Protein AF-A0ABD5N6L8-F1 (afdb_monomer_lite)

Sequence (194 aa):
MVELFGLGQKKKPAAEQIIALRQQGMNDDQIIMNLQSQGYGPEEISDGLGGYDAAGGQPPPQGQAPEPMPPPPGQAFAPMPYPGGQEPLPEDRIEEIAEAIIDEKWTNLIKDINKIVEWKENVDKKLSVIDQEIKDVKERFEALHKGLLGKINEYDSNIKDVGVEIKAMEKVFQKVLPTFTENVNKMERILKPK

Secondary structure (DSSP, 8-state):
----------PPPHHHHHHHHHHTT--HHHHHHHHHHTT--HHHHHHHHHHHHTTS--------PPP-PPPPS------PPP--------HHHHHHHHHHHHHHHHHHHHHHHHHHHHHHHHHHHHHHHHHHHHHHHHHHHHHHHHHHHHHHHHHHHHHHHHHHHHHHHHHHHHHHHHHHHHHHHHHHHHHS--

Foldseek 3Di:
DDDDDDDDPPPDQLLVQLVVVVVVVDDLVRSQVVVVVVVDDPVSSVVSVVVPVPPDDDDDPDDDDDDDDDDDPDDDDDDDDPPPDPPPPPVVVVVVVVVVVCVVVVVVVVVVVVVVVVVVVVVVVVVVVVVVVVVVVVVVVVVVVVVVVVVVVVVVVVVVVVVVVVVVVVVVCVVVVVVVVVVVVVVVVVPDDD

Radius of gyration: 52.0 Å; chains: 1; bounding box: 104×48×157 Å

pLDDT: mean 76.74, std 19.62, range [36.28, 97.56]

Structure (mmCIF, N/CA/C/O backbone):
data_AF-A0ABD5N6L8-F1
#
_entry.id   AF-A0ABD5N6L8-F1
#
loop_
_atom_site.group_PDB
_atom_site.id
_atom_site.type_symbol
_atom_site.label_atom_id
_atom_site.label_alt_id
_atom_site.label_comp_id
_atom_site.label_asym_id
_atom_site.label_entity_id
_atom_site.label_seq_id
_atom_site.pdbx_PDB_ins_code
_atom_site.Cartn_x
_atom_site.Cartn_y
_atom_site.Cartn_z
_atom_site.occupancy
_atom_site.B_iso_or_equiv
_atom_site.auth_seq_id
_atom_site.auth_comp_id
_atom_site.auth_asym_id
_atom_site.auth_atom_id
_atom_site.pdbx_PDB_model_num
ATOM 1 N N . MET A 1 1 ? 13.768 41.142 -17.935 1.00 39.16 1 MET A N 1
ATOM 2 C CA . MET A 1 1 ? 13.312 40.518 -16.674 1.00 39.16 1 MET A CA 1
ATOM 3 C C . MET A 1 1 ? 12.711 39.176 -17.055 1.00 39.16 1 MET A C 1
ATOM 5 O O . MET A 1 1 ? 11.710 39.195 -17.745 1.00 39.16 1 MET A O 1
ATOM 9 N N . VAL A 1 2 ? 13.276 38.008 -16.768 1.00 37.16 2 VAL A N 1
ATOM 10 C CA . VAL A 1 2 ? 14.265 37.598 -15.764 1.00 37.16 2 VAL A CA 1
ATOM 11 C C . VAL A 1 2 ? 14.947 36.324 -16.291 1.00 37.16 2 VAL A C 1
ATOM 13 O O . VAL A 1 2 ? 14.276 35.431 -16.800 1.00 37.16 2 VAL A O 1
ATOM 16 N N . GLU A 1 3 ? 16.275 36.287 -16.194 1.00 48.12 3 GLU A N 1
ATOM 17 C CA . GLU A 1 3 ? 17.116 35.089 -16.275 1.00 48.12 3 GLU A CA 1
ATOM 18 C C . GLU A 1 3 ? 16.822 34.146 -15.095 1.00 48.12 3 GLU A C 1
ATOM 20 O O . GLU A 1 3 ? 16.605 34.649 -13.998 1.00 48.12 3 GLU A O 1
ATOM 25 N N . LEU A 1 4 ? 16.893 32.820 -15.278 1.00 42.84 4 LEU A N 1
ATOM 26 C CA . LEU A 1 4 ? 17.753 31.902 -14.498 1.00 42.84 4 LEU A CA 1
ATOM 27 C C . LEU A 1 4 ? 17.306 30.422 -14.599 1.00 42.84 4 LEU A C 1
ATOM 29 O O . LEU A 1 4 ? 16.124 30.111 -14.504 1.00 42.84 4 LEU A O 1
ATOM 33 N N . PHE A 1 5 ? 18.326 29.548 -14.611 1.00 40.22 5 PHE A N 1
ATOM 34 C CA . PHE A 1 5 ? 18.374 28.086 -14.380 1.00 40.22 5 PHE A CA 1
ATOM 35 C C . PHE A 1 5 ? 18.104 27.153 -15.590 1.00 40.22 5 PHE A C 1
ATOM 37 O O . PHE A 1 5 ? 17.003 27.123 -16.114 1.00 40.22 5 PHE A O 1
ATOM 44 N N . GLY A 1 6 ? 19.048 26.323 -16.073 1.00 36.28 6 GLY A N 1
ATOM 45 C CA . GLY A 1 6 ? 20.180 25.705 -15.368 1.00 36.28 6 GLY A CA 1
ATOM 46 C C . GLY A 1 6 ? 21.406 25.334 -16.224 1.00 36.28 6 GLY A C 1
ATOM 47 O O . GLY A 1 6 ? 21.310 24.656 -17.238 1.00 36.28 6 GLY A O 1
ATOM 48 N N . LEU A 1 7 ? 22.559 25.753 -15.688 1.00 37.94 7 LEU A N 1
ATOM 49 C CA . LEU A 1 7 ? 23.839 25.036 -15.578 1.00 37.94 7 LEU A CA 1
ATOM 50 C C . LEU A 1 7 ? 24.514 24.542 -16.865 1.00 37.94 7 LEU A C 1
ATOM 52 O O . LEU A 1 7 ? 24.377 23.398 -17.292 1.00 37.94 7 LEU A O 1
ATOM 56 N N . GLY A 1 8 ? 25.397 25.404 -17.372 1.00 44.44 8 GLY A N 1
ATOM 57 C CA . GLY A 1 8 ? 26.461 25.019 -18.281 1.00 44.44 8 GLY A CA 1
ATOM 58 C C . GLY A 1 8 ? 27.381 23.970 -17.661 1.00 44.44 8 GLY A C 1
ATOM 59 O O . GLY A 1 8 ? 28.078 24.220 -16.676 1.00 44.44 8 GLY A O 1
ATOM 60 N N . GLN A 1 9 ? 27.447 22.813 -18.310 1.00 41.88 9 GLN A N 1
ATOM 61 C CA . GLN A 1 9 ? 28.690 22.064 -18.340 1.00 41.88 9 GLN A CA 1
ATOM 62 C C . GLN A 1 9 ? 29.633 22.833 -19.259 1.00 41.88 9 GLN A C 1
ATOM 64 O O . GLN A 1 9 ? 29.443 22.860 -20.473 1.00 41.88 9 GLN A O 1
ATOM 69 N N . LYS A 1 10 ? 30.628 23.510 -18.681 1.00 45.75 10 LYS A N 1
ATOM 70 C CA . LYS A 1 10 ? 31.778 23.984 -19.450 1.00 45.75 10 LYS A CA 1
ATOM 71 C C . LYS A 1 10 ? 32.395 22.749 -20.111 1.00 45.75 10 LYS A C 1
ATOM 73 O O . LYS A 1 10 ? 33.075 21.981 -19.429 1.00 45.75 10 LYS A O 1
ATOM 78 N N . LYS A 1 11 ? 32.118 22.522 -21.403 1.00 56.91 11 LYS A N 1
ATOM 79 C CA . LYS A 1 11 ? 32.946 21.632 -22.224 1.00 56.91 11 LYS A CA 1
ATOM 80 C C . LYS A 1 11 ? 34.374 22.132 -22.029 1.00 56.91 11 LYS A C 1
ATOM 82 O O . LYS A 1 11 ? 34.621 23.331 -22.172 1.00 56.91 11 LYS A O 1
ATOM 87 N N . LYS A 1 12 ? 35.263 21.253 -21.564 1.00 62.19 12 LYS A N 1
ATOM 88 C CA . LYS A 1 12 ? 36.672 21.613 -21.386 1.00 62.19 12 LYS A CA 1
ATOM 89 C C . LYS A 1 12 ? 37.172 22.166 -22.726 1.00 62.19 12 LYS A C 1
ATOM 91 O O . LYS A 1 12 ? 36.779 21.614 -23.753 1.00 62.19 12 LYS A O 1
ATOM 96 N N . PRO A 1 13 ? 37.956 23.252 -22.747 1.00 71.88 13 PRO A N 1
ATOM 97 C CA . PRO A 1 13 ? 38.464 23.787 -24.005 1.00 71.88 13 PRO A CA 1
ATOM 98 C C . PRO A 1 13 ? 39.189 22.673 -24.769 1.00 71.88 13 PRO A C 1
ATOM 100 O O . PRO A 1 13 ? 39.904 21.878 -24.155 1.00 71.88 13 PRO A O 1
ATOM 103 N N . ALA A 1 14 ? 38.993 22.600 -26.090 1.00 69.81 14 ALA A N 1
ATOM 104 C CA . ALA A 1 14 ? 39.574 21.552 -26.937 1.00 69.81 14 ALA A CA 1
ATOM 105 C C . ALA A 1 14 ? 41.089 21.405 -2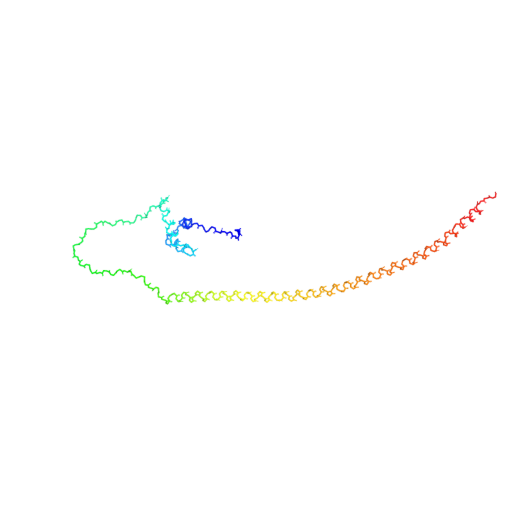6.696 1.00 69.81 14 ALA A C 1
ATOM 107 O O . ALA A 1 14 ? 41.595 20.291 -26.588 1.00 69.81 14 ALA A O 1
ATOM 108 N N . ALA A 1 15 ? 41.779 22.527 -26.461 1.00 76.94 15 ALA A N 1
ATOM 109 C CA . ALA A 1 15 ? 43.185 22.579 -26.072 1.00 76.94 15 ALA A CA 1
ATOM 110 C C . ALA A 1 15 ? 43.530 21.715 -24.839 1.00 76.94 15 ALA A C 1
ATOM 112 O O . ALA A 1 15 ? 44.492 20.957 -24.877 1.00 76.94 15 ALA A O 1
ATOM 113 N N . GLU A 1 16 ? 42.741 21.747 -23.759 1.00 78.62 16 GLU A N 1
ATOM 114 C CA . GLU A 1 16 ? 43.011 20.931 -22.560 1.00 78.62 16 GLU A CA 1
ATOM 115 C C . GLU A 1 16 ? 42.871 19.429 -22.833 1.00 78.62 16 GLU A C 1
ATOM 117 O O . GLU A 1 16 ? 43.604 18.613 -22.270 1.00 78.62 16 GLU A O 1
ATOM 122 N N . GLN A 1 17 ? 41.927 19.052 -23.696 1.00 79.62 17 GLN A N 1
ATOM 123 C CA . GLN A 1 17 ? 41.724 17.656 -24.067 1.00 79.62 17 GLN A CA 1
ATOM 124 C C . GLN A 1 17 ? 42.836 17.141 -24.984 1.00 79.62 17 GLN A C 1
ATOM 126 O O . GLN A 1 17 ? 43.318 16.030 -24.776 1.00 79.62 17 GLN A O 1
ATOM 131 N N . ILE A 1 18 ? 43.290 17.963 -25.933 1.00 81.56 18 ILE A N 1
ATOM 132 C CA . ILE A 1 18 ? 44.446 17.673 -26.794 1.00 81.56 18 ILE A CA 1
ATOM 133 C C . ILE A 1 18 ? 45.676 17.372 -25.935 1.00 81.56 18 ILE A C 1
ATOM 135 O O . ILE A 1 18 ? 46.344 16.361 -26.137 1.00 81.56 18 ILE A O 1
ATOM 139 N N . ILE A 1 19 ? 45.927 18.196 -24.915 1.00 82.62 19 ILE A N 1
ATOM 140 C CA . ILE A 1 19 ? 47.060 18.031 -23.997 1.00 82.62 19 ILE A CA 1
ATOM 141 C C . ILE A 1 19 ? 46.969 16.711 -23.231 1.00 82.62 19 ILE A C 1
ATOM 143 O O . ILE A 1 19 ? 47.954 15.980 -23.139 1.00 82.62 19 ILE A O 1
ATOM 147 N N . ALA A 1 20 ? 45.791 16.384 -22.697 1.00 83.25 20 ALA A N 1
ATOM 148 C CA . ALA A 1 20 ? 45.585 15.145 -21.957 1.00 83.25 20 ALA A CA 1
ATOM 149 C C . ALA A 1 20 ? 45.784 13.899 -22.839 1.00 83.25 20 ALA A C 1
ATOM 151 O O . ALA A 1 20 ? 46.401 12.931 -22.401 1.00 83.25 20 ALA A O 1
ATOM 152 N N . LEU A 1 21 ? 45.301 13.930 -24.085 1.00 83.56 21 LEU A N 1
ATOM 153 C CA . LEU A 1 21 ? 45.434 12.821 -25.035 1.00 83.56 21 LEU A CA 1
ATOM 154 C C . LEU A 1 21 ? 46.874 12.681 -25.552 1.00 83.56 21 LEU A C 1
ATOM 156 O O . LEU A 1 21 ? 47.382 11.567 -25.686 1.00 83.56 21 LEU A O 1
ATOM 160 N N . ARG A 1 22 ? 47.583 13.797 -25.749 1.00 78.31 22 ARG A N 1
ATOM 161 C CA . ARG A 1 22 ? 49.003 13.791 -26.125 1.00 78.31 2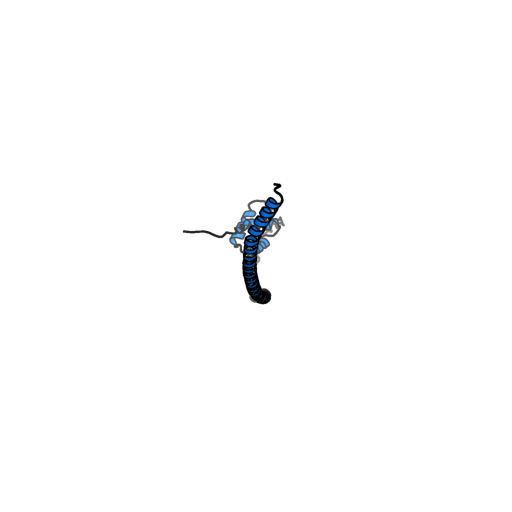2 ARG A CA 1
ATOM 162 C C . ARG A 1 22 ? 49.895 13.296 -24.981 1.00 78.31 22 ARG A C 1
ATOM 164 O O . ARG A 1 22 ? 50.825 12.534 -25.223 1.00 78.31 22 ARG A O 1
ATOM 171 N N . GLN A 1 23 ? 49.577 13.625 -23.723 1.00 78.81 23 GLN A N 1
ATOM 172 C CA . GLN A 1 23 ? 50.241 13.037 -22.543 1.00 78.81 23 GLN A CA 1
ATOM 173 C C . GLN A 1 23 ? 50.019 11.523 -22.430 1.00 78.81 23 GLN A C 1
ATOM 175 O O . GLN A 1 23 ? 50.851 10.818 -21.862 1.00 78.81 23 GLN A O 1
ATOM 180 N N . GLN A 1 24 ? 48.920 11.014 -22.991 1.00 80.19 24 GLN A N 1
ATOM 181 C CA . GLN A 1 24 ? 48.660 9.579 -23.122 1.00 80.19 24 GLN A CA 1
ATOM 182 C C . GLN A 1 24 ? 49.397 8.938 -24.314 1.00 80.19 24 GLN A C 1
ATOM 184 O O . GLN A 1 24 ? 49.255 7.738 -24.534 1.00 80.19 24 GLN A O 1
ATOM 189 N N . GLY A 1 25 ? 50.205 9.704 -25.058 1.00 76.50 25 GLY A N 1
ATOM 190 C CA . GLY A 1 25 ? 51.000 9.222 -26.188 1.00 76.50 25 GLY A CA 1
ATOM 191 C C . GLY A 1 25 ? 50.210 9.037 -27.485 1.00 76.50 25 GLY A C 1
ATOM 192 O O . GLY A 1 25 ? 50.680 8.329 -28.373 1.00 76.50 25 GLY A O 1
ATOM 193 N N . MET A 1 26 ? 49.015 9.628 -27.602 1.00 81.12 26 MET A N 1
ATOM 194 C CA . MET A 1 26 ? 48.247 9.601 -28.850 1.00 81.12 26 MET A CA 1
ATOM 195 C C . MET A 1 26 ? 48.842 10.568 -29.876 1.00 81.12 26 MET A C 1
ATOM 197 O O . MET A 1 26 ? 49.259 11.672 -29.526 1.00 81.12 26 MET A O 1
ATOM 201 N N . ASN A 1 27 ? 48.848 10.153 -31.143 1.00 83.31 27 ASN A N 1
ATOM 202 C CA . ASN A 1 27 ? 49.290 10.998 -32.254 1.00 83.31 27 ASN A CA 1
ATOM 203 C C . ASN A 1 27 ? 48.204 12.000 -32.661 1.00 83.31 27 ASN A C 1
ATOM 205 O O . ASN A 1 27 ? 47.015 11.750 -32.459 1.00 83.31 27 ASN A O 1
ATOM 209 N N . ASP A 1 28 ? 48.606 13.095 -33.303 1.00 77.88 28 ASP A N 1
ATOM 210 C CA . ASP A 1 28 ? 47.711 14.207 -33.647 1.00 77.88 28 ASP A CA 1
ATOM 211 C C . ASP A 1 28 ? 46.503 13.768 -34.494 1.00 77.88 28 ASP A C 1
ATOM 213 O O . ASP A 1 28 ? 45.378 14.161 -34.193 1.00 77.88 28 ASP A O 1
ATOM 217 N N . ASP A 1 29 ? 46.679 12.847 -35.446 1.00 82.62 29 ASP A N 1
ATOM 218 C CA . ASP A 1 29 ? 45.569 12.285 -36.235 1.00 82.62 29 ASP A CA 1
ATOM 219 C C . ASP A 1 29 ? 44.537 11.537 -35.367 1.00 82.62 29 ASP A C 1
ATOM 221 O O . ASP A 1 29 ? 43.328 11.626 -35.587 1.00 82.62 29 ASP A O 1
ATOM 225 N N . GLN A 1 30 ? 45.000 10.823 -34.336 1.00 83.19 30 GLN A N 1
ATOM 226 C CA . GLN A 1 30 ? 44.135 10.093 -33.401 1.00 83.19 30 GLN A CA 1
ATOM 227 C C . GLN A 1 30 ? 43.408 11.051 -32.454 1.00 83.19 30 GLN A C 1
ATOM 229 O O . GLN A 1 30 ? 42.244 10.832 -32.114 1.00 83.19 30 GLN A O 1
ATOM 234 N N . ILE A 1 31 ? 44.085 12.127 -32.054 1.00 82.88 31 ILE A N 1
ATOM 235 C CA . ILE A 1 31 ? 43.523 13.191 -31.223 1.00 82.88 31 ILE A CA 1
ATOM 236 C C . ILE A 1 31 ? 42.402 13.910 -31.981 1.00 82.88 31 ILE A C 1
ATOM 238 O O . ILE A 1 31 ? 41.318 14.102 -31.427 1.00 82.88 31 ILE A O 1
ATOM 242 N N . ILE A 1 32 ? 42.620 14.232 -33.261 1.00 82.00 32 ILE A N 1
ATOM 243 C CA . ILE A 1 32 ? 41.620 14.870 -34.127 1.00 82.00 32 ILE A CA 1
ATOM 244 C C . ILE A 1 32 ? 40.374 13.988 -34.249 1.00 82.00 32 ILE A C 1
ATOM 246 O O . ILE A 1 32 ? 39.266 14.474 -34.018 1.00 82.00 32 ILE A O 1
ATOM 250 N N . MET A 1 33 ? 40.536 12.689 -34.527 1.00 82.25 33 MET A N 1
ATOM 251 C CA . MET A 1 33 ? 39.403 11.756 -34.609 1.00 82.25 33 MET A CA 1
ATOM 252 C C . MET A 1 33 ? 38.637 11.656 -33.284 1.00 82.25 33 MET A C 1
ATOM 254 O O . MET A 1 33 ? 37.403 11.652 -33.269 1.00 82.25 33 MET A O 1
ATOM 258 N N . ASN A 1 34 ? 39.352 11.615 -32.157 1.00 82.62 34 ASN A N 1
ATOM 259 C CA . ASN A 1 34 ? 38.732 11.528 -30.839 1.00 82.62 34 ASN A CA 1
ATOM 260 C C . ASN A 1 34 ? 37.938 12.803 -30.500 1.00 82.62 34 ASN A C 1
ATOM 262 O O . ASN A 1 34 ? 36.801 12.719 -30.040 1.00 82.62 34 ASN A O 1
ATOM 266 N N . LEU A 1 35 ? 38.478 13.984 -30.798 1.00 83.94 35 LEU A N 1
ATOM 267 C CA . LEU A 1 35 ? 37.813 15.266 -30.544 1.00 83.94 35 LEU A CA 1
ATOM 268 C C . LEU A 1 35 ? 36.631 15.516 -31.479 1.00 83.94 35 LEU A C 1
ATOM 270 O O . LEU A 1 35 ? 35.582 15.983 -31.033 1.00 83.94 35 LEU A O 1
ATOM 274 N N . GLN A 1 36 ? 36.744 15.140 -32.751 1.00 82.75 36 GLN A N 1
ATOM 275 C CA . GLN A 1 36 ? 35.612 15.191 -33.676 1.00 82.75 36 GLN A CA 1
ATOM 276 C C . GLN A 1 36 ? 34.471 14.281 -33.204 1.00 82.75 36 GLN A C 1
ATOM 278 O O . G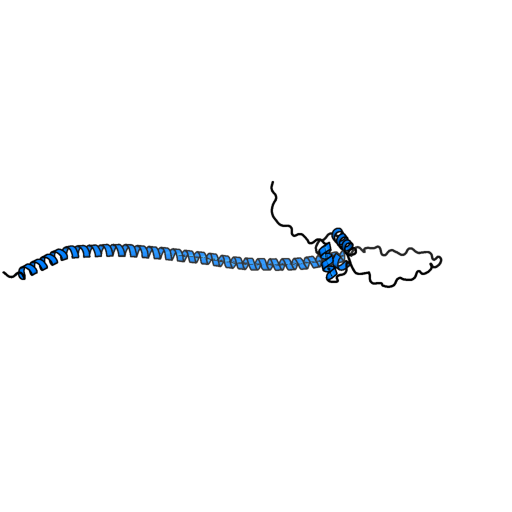LN A 1 36 ? 33.314 14.697 -33.222 1.00 82.75 36 GLN A O 1
ATOM 283 N N . SER A 1 37 ? 34.785 13.088 -32.675 1.00 80.75 37 SER A N 1
ATOM 284 C CA . SER A 1 37 ? 33.778 12.184 -32.093 1.00 80.75 37 SER A CA 1
ATOM 285 C C . SER A 1 37 ? 33.089 12.758 -30.846 1.00 80.75 37 SER A C 1
ATOM 287 O O . SER A 1 37 ? 31.932 12.446 -30.569 1.00 80.75 37 SER A O 1
ATOM 289 N N . GLN A 1 38 ? 33.773 13.647 -30.120 1.00 79.44 38 GLN A N 1
ATOM 290 C CA . GLN A 1 38 ? 33.233 14.383 -28.972 1.00 79.44 38 GLN A CA 1
ATOM 291 C C . GLN A 1 38 ? 32.481 15.670 -29.377 1.00 79.44 38 GLN A C 1
ATOM 293 O O . GLN A 1 38 ? 31.945 16.383 -28.519 1.00 79.44 38 GLN A O 1
ATOM 298 N N . GLY A 1 39 ? 32.401 15.957 -30.681 1.00 78.56 39 GLY A N 1
ATOM 299 C CA . GLY A 1 39 ? 31.656 17.078 -31.247 1.00 78.56 39 GLY A CA 1
ATOM 300 C C . GLY A 1 39 ? 32.360 18.429 -31.122 1.00 78.56 39 GLY A C 1
ATOM 301 O O . GLY A 1 39 ? 31.669 19.438 -30.968 1.00 78.56 39 GLY A O 1
ATOM 302 N N . TYR A 1 40 ? 33.698 18.451 -31.133 1.00 82.75 40 TYR A N 1
ATOM 303 C CA . TYR A 1 40 ? 34.489 19.681 -31.272 1.00 82.75 40 TYR A CA 1
ATOM 304 C C . TYR A 1 40 ? 34.623 20.087 -32.743 1.00 82.75 40 TYR A C 1
ATOM 306 O O . TYR A 1 40 ? 34.740 19.233 -33.626 1.00 82.75 40 TYR A O 1
ATOM 314 N N . GLY A 1 41 ? 34.605 21.395 -33.006 1.00 78.62 41 GLY A N 1
ATOM 315 C CA . GLY A 1 41 ? 34.750 21.943 -34.351 1.00 78.62 41 GLY A CA 1
ATOM 316 C C . GLY A 1 41 ? 36.186 21.811 -34.891 1.00 78.62 41 GLY A C 1
ATOM 317 O O . GLY A 1 41 ? 37.136 21.885 -34.111 1.00 78.62 41 GLY A O 1
ATOM 318 N N . PRO A 1 42 ? 36.386 21.675 -36.218 1.00 75.00 42 PRO A N 1
ATOM 319 C CA . PRO A 1 42 ? 37.721 21.577 -36.821 1.00 75.00 42 PRO A CA 1
ATOM 320 C C . PRO A 1 42 ? 38.638 22.762 -36.485 1.00 75.00 42 PRO A C 1
ATOM 322 O O . PRO A 1 42 ? 39.834 22.574 -36.269 1.00 75.00 42 PRO A O 1
ATOM 325 N N . GLU A 1 43 ? 38.075 23.970 -36.395 1.00 78.81 43 GLU A N 1
ATOM 326 C CA . GLU A 1 43 ? 38.820 25.183 -36.033 1.00 78.81 43 GLU A CA 1
ATOM 327 C C . GLU A 1 43 ? 39.294 25.153 -34.573 1.00 78.81 43 GLU A C 1
ATOM 329 O O . GLU A 1 43 ? 40.445 25.475 -34.299 1.00 78.81 43 GLU A O 1
ATOM 334 N N . GLU A 1 44 ? 38.456 24.678 -33.647 1.00 77.38 44 GLU A N 1
ATOM 335 C CA . GLU A 1 44 ? 38.797 24.567 -32.219 1.00 77.38 44 GLU A CA 1
ATOM 336 C C . GLU A 1 44 ? 39.909 23.537 -31.973 1.00 77.38 44 GLU A C 1
ATOM 338 O O . GLU A 1 44 ? 40.750 23.703 -31.088 1.00 77.38 44 GLU A O 1
ATOM 343 N N . ILE A 1 45 ? 39.917 22.464 -32.768 1.00 78.94 45 ILE A N 1
ATOM 344 C CA . ILE A 1 45 ? 40.932 21.409 -32.703 1.00 78.94 45 ILE A CA 1
ATOM 345 C C . ILE A 1 45 ? 42.264 21.918 -33.267 1.00 78.94 45 ILE A C 1
ATOM 347 O O . ILE A 1 45 ? 43.311 21.713 -32.652 1.00 78.94 45 ILE A O 1
ATOM 351 N N . SER A 1 46 ? 42.230 22.607 -34.413 1.00 78.12 46 SER A N 1
ATOM 352 C CA . SER A 1 46 ? 43.431 23.160 -35.048 1.00 78.12 46 SER A CA 1
ATOM 353 C C . SER A 1 46 ? 44.089 24.248 -34.196 1.00 78.12 46 SER A C 1
ATOM 355 O O . SER A 1 46 ? 45.316 24.288 -34.109 1.00 78.12 46 SER A O 1
ATOM 357 N N . ASP A 1 47 ? 43.292 25.107 -33.554 1.00 79.94 47 ASP A N 1
ATOM 358 C CA . ASP A 1 47 ? 43.786 26.164 -32.663 1.00 79.94 47 ASP A CA 1
ATOM 359 C C . ASP A 1 47 ? 44.475 25.568 -31.420 1.00 79.94 47 ASP A C 1
ATOM 361 O O . ASP A 1 47 ? 45.570 25.980 -31.030 1.00 79.94 47 ASP A O 1
ATOM 365 N N . GLY A 1 48 ? 43.897 24.503 -30.849 1.00 76.25 48 GLY A N 1
ATOM 366 C CA . GLY A 1 48 ? 44.478 23.797 -29.706 1.00 76.25 48 GLY A CA 1
ATOM 367 C C . GLY A 1 48 ? 45.754 23.004 -30.024 1.00 76.25 48 GLY A C 1
ATOM 368 O O . GLY A 1 48 ? 46.645 22.938 -29.176 1.00 76.25 48 GLY A O 1
ATOM 369 N N . LEU A 1 49 ? 45.871 22.430 -31.229 1.00 76.06 49 LEU A N 1
ATOM 370 C CA . LEU A 1 49 ? 47.081 21.725 -31.679 1.00 76.06 49 LEU A CA 1
ATOM 371 C C . LEU A 1 49 ? 48.237 22.702 -31.927 1.00 76.06 49 LEU A C 1
ATOM 373 O O . LEU A 1 49 ? 49.348 22.479 -31.447 1.00 76.06 49 LEU A O 1
ATOM 377 N N . GLY A 1 50 ? 47.961 23.825 -32.599 1.00 72.12 50 GLY A N 1
ATOM 378 C CA . GLY A 1 50 ? 48.965 24.857 -32.867 1.00 72.12 50 GLY A CA 1
ATOM 379 C C . GLY A 1 50 ? 49.468 25.569 -31.606 1.00 72.12 50 GLY A C 1
ATOM 380 O O . GLY A 1 50 ? 50.630 25.972 -31.544 1.00 72.12 50 GLY A O 1
ATOM 381 N N . GLY A 1 51 ? 48.622 25.692 -30.575 1.00 62.59 51 GLY A N 1
ATOM 382 C CA . GLY A 1 51 ? 48.971 26.354 -29.315 1.00 62.59 51 GLY A CA 1
ATOM 383 C C . GLY A 1 51 ? 49.980 25.597 -28.439 1.00 62.59 51 GLY A C 1
ATOM 384 O O . GLY A 1 51 ? 50.675 26.227 -27.640 1.00 62.59 51 GLY A O 1
ATOM 385 N N . TYR A 1 52 ? 50.097 24.270 -28.577 1.00 56.06 52 TYR A N 1
ATOM 386 C CA . TYR A 1 52 ? 50.969 23.456 -27.715 1.00 56.06 52 TYR A CA 1
ATOM 387 C C . TYR A 1 52 ? 52.390 23.274 -28.268 1.00 56.06 52 TYR A C 1
ATOM 389 O O . TYR A 1 52 ? 53.345 23.192 -27.493 1.00 56.06 52 TYR A O 1
ATOM 397 N N . ASP A 1 53 ? 52.560 23.307 -29.593 1.00 56.75 53 ASP A N 1
ATOM 398 C CA . ASP A 1 53 ? 53.883 23.223 -30.232 1.00 56.75 53 ASP A CA 1
ATOM 399 C C . ASP A 1 53 ? 54.753 24.468 -29.964 1.00 56.75 53 ASP A C 1
ATOM 401 O O . ASP A 1 53 ? 55.979 24.415 -30.075 1.00 56.75 53 ASP A O 1
ATOM 405 N N . ALA A 1 54 ? 54.145 25.576 -29.522 1.00 53.59 54 ALA A N 1
ATOM 406 C CA . ALA A 1 54 ? 54.848 26.807 -29.165 1.00 53.59 54 ALA A CA 1
ATOM 407 C C . ALA A 1 54 ? 55.362 26.856 -27.708 1.00 53.59 54 ALA A C 1
ATOM 409 O O . ALA A 1 54 ? 56.207 27.699 -27.402 1.00 53.59 54 ALA A O 1
ATOM 410 N N . ALA A 1 55 ? 54.881 25.991 -26.800 1.00 50.19 55 ALA A N 1
ATOM 411 C CA . ALA A 1 55 ? 55.065 26.173 -25.350 1.00 50.19 55 ALA A CA 1
ATOM 412 C C . ALA A 1 55 ? 55.939 25.128 -24.627 1.00 50.19 55 ALA A C 1
ATOM 414 O O . ALA A 1 55 ? 56.265 25.338 -23.458 1.00 50.19 55 ALA A O 1
ATOM 415 N N . GLY A 1 56 ? 56.399 24.055 -25.281 1.00 44.94 56 GLY A N 1
ATOM 416 C CA . GLY A 1 56 ? 57.478 23.246 -24.706 1.00 44.94 56 GLY A CA 1
ATOM 417 C C . GLY A 1 56 ? 57.513 21.770 -25.084 1.00 44.94 56 GLY A C 1
ATOM 418 O O . GLY A 1 56 ? 56.733 20.972 -24.580 1.00 44.94 56 GLY A O 1
ATOM 419 N N . GLY A 1 57 ? 58.565 21.410 -25.824 1.00 47.16 57 GLY A N 1
ATOM 420 C CA . GLY A 1 57 ? 59.401 20.272 -25.449 1.00 47.16 57 GLY A CA 1
ATOM 421 C C . GLY A 1 57 ? 59.098 18.916 -26.081 1.00 47.16 57 GLY A C 1
ATOM 422 O O . GLY A 1 57 ? 58.875 17.969 -25.343 1.00 47.16 57 GLY A O 1
ATOM 423 N N . GLN A 1 58 ? 59.248 18.785 -27.403 1.00 43.25 58 GLN A N 1
ATOM 424 C CA . GLN A 1 58 ? 60.070 17.718 -28.001 1.00 43.25 58 GLN A CA 1
ATOM 425 C C . GLN A 1 58 ? 60.321 17.999 -29.496 1.00 43.25 58 GLN A C 1
ATOM 427 O O . GLN A 1 58 ? 59.380 18.309 -30.221 1.00 43.25 58 GLN A O 1
ATOM 432 N N . PRO A 1 59 ? 61.580 17.934 -29.968 1.00 46.84 59 PRO A N 1
ATOM 433 C CA . PRO A 1 59 ? 61.908 18.142 -31.373 1.00 46.84 59 PRO A CA 1
ATOM 434 C C . PRO A 1 59 ? 61.363 16.992 -32.237 1.00 46.84 59 PRO A C 1
ATOM 436 O O . PRO A 1 59 ? 61.285 15.857 -31.756 1.00 46.84 59 PRO A O 1
ATOM 439 N N . PRO A 1 60 ? 61.028 17.250 -33.515 1.00 55.03 60 PRO A N 1
ATOM 440 C CA . PRO A 1 60 ? 60.648 16.196 -34.445 1.00 55.03 60 PRO A CA 1
ATOM 441 C C . PRO A 1 60 ? 61.764 15.139 -34.522 1.00 55.03 60 PRO A C 1
ATOM 443 O O . PRO A 1 60 ? 62.945 15.508 -34.540 1.00 55.03 60 PRO A O 1
ATOM 446 N N . PRO A 1 61 ? 61.438 13.833 -34.565 1.00 40.56 61 PRO A N 1
ATOM 447 C CA . PRO A 1 61 ? 62.431 12.798 -34.797 1.00 40.56 61 PRO A CA 1
ATOM 448 C C . PRO A 1 61 ? 63.162 13.082 -36.110 1.00 40.56 61 PRO A C 1
ATOM 450 O O . PRO A 1 61 ? 62.592 13.094 -37.200 1.00 40.56 61 PRO A O 1
ATOM 453 N N . GLN A 1 62 ? 64.456 13.345 -35.959 1.00 47.72 62 GLN A N 1
ATOM 454 C CA . GLN A 1 62 ? 65.430 13.547 -37.015 1.00 47.72 62 GLN A CA 1
ATOM 455 C C . GLN A 1 62 ? 65.581 12.239 -37.803 1.00 47.72 62 GLN A C 1
ATOM 457 O O . GLN A 1 62 ? 66.362 11.358 -37.451 1.00 47.72 62 GLN A O 1
ATOM 462 N N . GLY A 1 63 ? 64.799 12.106 -38.871 1.00 41.47 63 GLY A N 1
ATOM 463 C CA . GLY A 1 63 ? 64.956 11.087 -39.900 1.00 41.47 63 GLY A CA 1
ATOM 464 C C . GLY A 1 63 ? 65.486 11.726 -41.178 1.00 41.47 63 GLY A C 1
ATOM 465 O O . GLY A 1 63 ? 64.707 12.266 -41.947 1.00 41.47 63 GLY A O 1
ATOM 466 N N . GLN A 1 64 ? 66.811 11.683 -41.346 1.00 37.81 64 GLN A N 1
ATOM 467 C CA . GLN A 1 64 ? 67.575 11.834 -42.596 1.00 37.81 64 GLN A CA 1
ATOM 468 C C . GLN A 1 64 ? 67.112 12.925 -43.581 1.00 37.81 64 GLN A C 1
ATOM 470 O O . GLN A 1 64 ? 66.244 12.721 -44.423 1.00 37.81 64 GLN A O 1
ATOM 475 N N . ALA A 1 65 ? 67.812 14.060 -43.553 1.00 41.41 65 ALA A N 1
ATOM 476 C CA . ALA A 1 65 ? 67.866 14.963 -44.696 1.00 41.41 65 ALA A CA 1
ATOM 477 C C . ALA A 1 65 ? 68.503 14.230 -45.898 1.00 41.41 65 ALA A C 1
ATOM 479 O O . ALA A 1 65 ? 69.626 13.739 -45.756 1.00 41.41 65 ALA A O 1
ATOM 480 N N . PRO A 1 66 ? 67.850 14.152 -47.070 1.00 41.88 66 PRO A N 1
ATOM 481 C CA . PRO A 1 66 ? 68.526 13.764 -48.297 1.00 41.88 66 PRO A CA 1
ATOM 482 C C . PRO A 1 66 ? 69.452 14.904 -48.731 1.00 41.88 66 PRO A C 1
ATOM 484 O O . PRO A 1 66 ? 69.069 16.075 -48.707 1.00 41.88 66 PRO A O 1
ATOM 487 N N . GLU A 1 67 ? 70.675 14.559 -49.124 1.00 45.59 67 GLU A N 1
ATOM 488 C CA . GLU A 1 67 ? 71.627 15.481 -49.741 1.00 45.59 67 GLU A CA 1
ATOM 489 C C . GLU A 1 67 ? 71.022 16.181 -50.978 1.00 45.59 67 GLU A C 1
ATOM 491 O O . GLU A 1 67 ? 70.214 15.585 -51.700 1.00 45.59 67 GLU A O 1
ATOM 496 N N . PRO A 1 68 ? 71.424 17.429 -51.283 1.00 39.16 68 PRO A N 1
ATOM 497 C CA . PRO A 1 68 ? 71.022 18.096 -52.513 1.00 39.16 68 PRO A CA 1
ATOM 498 C C . PRO A 1 68 ? 71.697 17.422 -53.717 1.00 39.16 68 PRO A C 1
ATOM 500 O O . PRO A 1 68 ? 72.867 17.663 -54.012 1.00 39.16 68 PRO A O 1
ATOM 503 N N . MET A 1 69 ? 70.953 16.576 -54.431 1.00 48.84 69 MET A N 1
ATOM 504 C CA . MET A 1 69 ? 71.377 16.076 -55.739 1.00 48.84 69 MET A CA 1
ATOM 505 C C . MET A 1 69 ? 71.370 17.212 -56.781 1.00 48.84 69 MET A C 1
ATOM 507 O O . MET A 1 69 ? 70.422 18.002 -56.820 1.00 48.84 69 MET A O 1
ATOM 511 N N . PRO A 1 70 ? 72.387 17.292 -57.659 1.00 50.91 70 PRO A N 1
ATOM 512 C CA . PRO A 1 70 ? 72.371 18.201 -58.798 1.00 50.91 70 PRO A CA 1
ATOM 513 C C . PRO A 1 70 ? 71.258 17.803 -59.788 1.00 50.91 70 PRO A C 1
ATOM 515 O O . PRO A 1 70 ? 71.015 16.609 -59.988 1.00 50.91 70 PRO A O 1
ATOM 518 N N . PRO A 1 71 ? 70.577 18.771 -60.428 1.00 47.62 71 PRO A N 1
ATOM 519 C CA . PRO A 1 71 ? 69.495 18.476 -61.359 1.00 47.62 71 PRO A CA 1
ATOM 520 C C . PRO A 1 71 ? 70.026 17.734 -62.603 1.00 47.62 71 PRO A C 1
ATOM 522 O O . PRO A 1 71 ? 70.995 18.195 -63.216 1.00 47.62 71 PRO A O 1
ATOM 525 N N . PRO A 1 72 ? 69.399 16.617 -63.024 1.00 56.19 72 PRO A N 1
ATOM 526 C CA . PRO A 1 72 ? 69.688 15.993 -64.308 1.00 56.19 72 PRO A CA 1
ATOM 527 C C . PRO A 1 72 ? 69.227 16.908 -65.457 1.00 56.19 72 PRO A C 1
ATOM 529 O O . PRO A 1 72 ? 68.201 17.585 -65.330 1.00 56.19 72 PRO A O 1
ATOM 532 N N . PRO A 1 73 ? 69.926 16.931 -66.605 1.00 48.91 73 PRO A N 1
ATOM 533 C CA . PRO A 1 73 ? 69.510 17.730 -67.746 1.00 48.91 73 PRO A CA 1
ATOM 534 C C . PRO A 1 73 ? 68.279 17.113 -68.419 1.00 48.91 73 PRO A C 1
ATOM 536 O O . PRO A 1 73 ? 68.323 15.977 -68.881 1.00 48.91 73 PRO A O 1
ATOM 539 N N . GLY A 1 74 ? 67.211 17.907 -68.512 1.00 55.81 74 GLY A N 1
ATOM 540 C CA . GLY A 1 74 ? 66.221 17.872 -69.589 1.00 55.81 74 GLY A CA 1
ATOM 541 C C . GLY A 1 74 ? 65.676 16.500 -69.984 1.00 55.81 74 GLY A C 1
ATOM 542 O O . GLY A 1 74 ? 66.010 15.985 -71.048 1.00 55.81 74 GLY A O 1
ATOM 543 N N . GLN A 1 75 ? 64.736 15.976 -69.203 1.00 47.09 75 GLN A N 1
ATOM 544 C CA . GLN A 1 75 ? 63.729 15.055 -69.722 1.00 47.09 75 GLN A CA 1
ATOM 545 C C . GLN A 1 75 ? 62.360 15.700 -69.557 1.00 47.09 75 GLN A C 1
ATOM 547 O O . GLN A 1 75 ? 62.015 16.208 -68.492 1.00 47.09 75 GLN A O 1
ATOM 552 N N . ALA A 1 76 ? 61.627 15.751 -70.667 1.00 45.28 76 ALA A N 1
ATOM 553 C CA . ALA A 1 76 ? 60.286 16.294 -70.740 1.00 45.28 76 ALA A CA 1
ATOM 554 C C . ALA A 1 76 ? 59.407 15.612 -69.685 1.00 45.28 76 ALA A C 1
ATOM 556 O O . ALA A 1 76 ? 59.163 14.408 -69.754 1.00 45.28 76 ALA A O 1
ATOM 557 N N . PHE A 1 77 ? 58.953 16.391 -68.705 1.00 42.31 77 PHE A N 1
ATOM 558 C CA . PHE A 1 77 ? 57.946 15.951 -67.754 1.00 42.31 77 PHE A CA 1
ATOM 559 C C . PHE A 1 77 ? 56.649 15.706 -68.527 1.00 42.31 77 PHE A C 1
ATOM 561 O O . PHE A 1 77 ? 55.956 16.643 -68.922 1.00 42.31 77 PHE A O 1
ATOM 568 N N . ALA A 1 78 ? 56.321 14.435 -68.748 1.00 48.78 78 ALA A N 1
ATOM 569 C CA . ALA A 1 78 ? 54.931 14.050 -68.906 1.00 48.78 78 ALA A CA 1
ATOM 570 C C . ALA A 1 78 ? 54.201 14.428 -67.602 1.00 48.78 78 ALA A C 1
ATOM 572 O O . ALA A 1 78 ? 54.770 14.232 -66.522 1.00 48.78 78 ALA A O 1
ATOM 573 N N . PRO A 1 79 ? 52.986 14.999 -67.665 1.00 40.41 79 PRO A N 1
ATOM 574 C CA . PRO A 1 79 ? 52.241 15.346 -66.466 1.00 40.41 79 PRO A CA 1
ATOM 575 C C . PRO A 1 79 ? 51.996 14.076 -65.648 1.00 40.41 79 PRO A C 1
ATOM 577 O O . PRO A 1 79 ? 51.269 13.177 -66.066 1.00 40.41 79 PRO A O 1
ATOM 580 N N . MET A 1 80 ? 52.641 14.005 -64.484 1.00 51.59 80 MET A N 1
ATOM 581 C CA . MET A 1 80 ? 52.298 13.042 -63.448 1.00 51.59 80 MET A CA 1
ATOM 582 C C . MET A 1 80 ? 50.877 13.374 -62.983 1.00 51.59 80 MET A C 1
ATOM 584 O O . MET A 1 80 ? 50.629 14.525 -62.607 1.00 51.59 80 MET A O 1
ATOM 588 N N . PRO A 1 81 ? 49.932 12.422 -63.013 1.00 43.00 81 PRO A N 1
ATOM 589 C CA . PRO A 1 81 ? 48.633 12.648 -62.417 1.00 43.00 81 PRO A CA 1
ATOM 590 C C . PRO A 1 81 ? 48.853 12.824 -60.916 1.00 43.00 81 PRO A C 1
ATOM 592 O O . PRO A 1 81 ? 49.380 11.940 -60.243 1.00 43.00 81 PRO A O 1
ATOM 595 N N . TYR A 1 82 ? 48.473 13.990 -60.399 1.00 44.91 82 TYR A N 1
ATOM 596 C CA . TYR A 1 82 ? 48.201 14.151 -58.979 1.00 44.91 82 TYR A CA 1
ATOM 597 C C . TYR A 1 82 ? 47.245 13.018 -58.570 1.00 44.91 82 TYR A C 1
ATOM 599 O O . TYR A 1 82 ? 46.157 12.939 -59.149 1.00 44.91 82 TYR A O 1
ATOM 607 N N . PRO A 1 83 ? 47.555 12.182 -57.564 1.00 45.72 83 PRO A N 1
ATOM 608 C CA . PRO A 1 83 ? 46.527 11.457 -56.832 1.00 45.72 83 PRO A CA 1
ATOM 609 C C . PRO A 1 83 ? 45.801 12.473 -55.936 1.00 45.72 83 PRO A C 1
ATOM 611 O O . PRO A 1 83 ? 45.904 12.477 -54.717 1.00 45.72 83 PRO A O 1
ATOM 614 N N . GLY A 1 84 ? 45.129 13.415 -56.594 1.00 53.00 84 GLY A N 1
ATOM 615 C CA . GLY A 1 84 ? 44.174 14.360 -56.049 1.00 53.00 84 GLY A CA 1
ATOM 616 C C . GLY A 1 84 ? 42.792 13.887 -56.456 1.00 53.00 84 GLY A C 1
ATOM 617 O O . GLY A 1 84 ? 42.096 14.546 -57.217 1.00 53.00 84 GLY A O 1
ATOM 618 N N . GLY A 1 85 ? 42.445 12.692 -56.001 1.00 47.47 85 GLY A N 1
ATOM 619 C CA . GLY A 1 85 ? 41.083 12.214 -55.954 1.00 47.47 85 GLY A CA 1
ATOM 620 C C . GLY A 1 85 ? 40.854 11.800 -54.518 1.00 47.47 85 GLY A C 1
ATOM 621 O O . GLY A 1 85 ? 41.322 10.742 -54.108 1.00 47.47 85 GLY A O 1
ATOM 622 N N . GLN A 1 86 ? 40.133 12.617 -53.750 1.00 50.84 86 GLN A N 1
ATOM 623 C CA . GLN A 1 86 ? 39.157 12.000 -52.866 1.00 50.84 86 GLN A CA 1
ATOM 624 C C . GLN A 1 86 ? 38.323 11.137 -53.804 1.00 50.84 86 GLN A C 1
ATOM 626 O O . GLN A 1 86 ? 37.515 11.664 -54.570 1.00 50.84 86 GLN A O 1
ATOM 631 N N . GLU A 1 87 ? 38.613 9.834 -53.841 1.00 50.78 87 GLU A N 1
ATOM 632 C CA . GLU A 1 87 ? 37.610 8.903 -54.314 1.00 50.78 87 GLU A CA 1
ATOM 633 C C . GLU A 1 87 ? 36.351 9.277 -53.534 1.00 50.78 87 GLU A C 1
ATOM 635 O O . GLU A 1 87 ? 36.420 9.354 -52.297 1.00 50.78 87 GLU A O 1
ATOM 640 N N . PRO A 1 88 ? 35.234 9.601 -54.207 1.00 54.47 88 PRO A N 1
ATOM 641 C CA . PRO A 1 88 ? 33.971 9.578 -53.505 1.00 54.47 88 PRO A CA 1
ATOM 642 C C . PRO A 1 88 ? 33.937 8.204 -52.846 1.00 54.47 88 PRO A C 1
ATOM 644 O O . PRO A 1 88 ? 34.105 7.191 -53.530 1.00 54.47 88 PRO A O 1
ATOM 647 N N . LEU A 1 89 ? 33.861 8.178 -51.509 1.00 56.88 89 LEU A N 1
ATOM 648 C CA . LEU A 1 89 ? 33.570 6.946 -50.790 1.00 56.88 89 LEU A CA 1
ATOM 649 C C . LEU A 1 89 ? 32.453 6.273 -51.591 1.00 56.88 89 LEU A C 1
ATOM 651 O O . LEU A 1 89 ? 31.460 6.961 -51.846 1.00 56.88 89 LEU A O 1
ATOM 655 N N . PRO A 1 90 ? 32.640 5.025 -52.065 1.00 65.88 90 PRO A N 1
ATOM 656 C CA . PRO A 1 90 ? 31.607 4.348 -52.831 1.00 65.88 90 PRO A CA 1
ATOM 657 C C . PRO A 1 90 ? 30.320 4.503 -52.032 1.00 65.88 90 PRO A C 1
ATOM 659 O O . PRO A 1 90 ? 30.342 4.197 -50.836 1.00 65.88 90 PRO A O 1
ATOM 662 N N . GLU A 1 91 ? 29.267 5.067 -52.625 1.00 65.56 91 GLU A N 1
ATOM 663 C CA . GLU A 1 91 ? 27.986 5.254 -51.930 1.00 65.56 91 GLU A CA 1
ATOM 664 C C . GLU A 1 91 ? 27.564 3.933 -51.269 1.00 65.56 91 GLU A C 1
ATOM 666 O O . GLU A 1 91 ? 27.164 3.938 -50.110 1.00 65.56 91 GLU A O 1
ATOM 671 N N . ASP A 1 92 ? 27.883 2.814 -51.923 1.00 68.19 92 ASP A N 1
ATOM 672 C CA . ASP A 1 92 ? 27.803 1.435 -51.439 1.00 68.19 92 ASP A CA 1
ATOM 673 C C . ASP A 1 92 ? 28.410 1.210 -50.037 1.00 68.19 92 ASP A C 1
ATOM 675 O O . ASP A 1 92 ? 27.814 0.544 -49.199 1.00 68.19 92 ASP A O 1
ATOM 679 N N . ARG A 1 93 ? 29.581 1.782 -49.717 1.00 69.88 93 ARG A N 1
ATOM 680 C CA . ARG A 1 93 ? 30.202 1.641 -48.382 1.00 69.88 93 ARG A CA 1
ATOM 681 C C . ARG A 1 93 ? 29.524 2.500 -47.325 1.00 69.88 93 ARG A C 1
ATOM 683 O O . ARG A 1 93 ? 29.528 2.136 -46.152 1.00 69.88 93 ARG A O 1
ATOM 690 N N . ILE A 1 94 ? 28.978 3.649 -47.717 1.00 72.69 94 ILE A N 1
ATOM 691 C CA . ILE A 1 94 ? 28.186 4.488 -46.812 1.00 72.69 94 ILE A CA 1
ATOM 692 C C . ILE A 1 94 ? 26.830 3.818 -46.553 1.00 72.69 94 ILE A C 1
ATOM 694 O O . ILE A 1 94 ? 26.365 3.840 -45.417 1.00 72.69 94 ILE A O 1
ATOM 698 N N . GLU A 1 95 ? 26.241 3.178 -47.564 1.00 75.00 95 GLU A N 1
ATOM 699 C CA . GLU A 1 95 ? 25.001 2.407 -47.477 1.00 75.00 95 GLU A CA 1
ATOM 700 C C . GLU A 1 95 ? 25.172 1.161 -46.599 1.00 75.00 95 GLU A C 1
ATOM 702 O O . GLU A 1 95 ? 24.421 1.005 -45.643 1.00 75.00 95 GLU A O 1
ATOM 707 N N . GLU A 1 96 ? 26.227 0.362 -46.791 1.00 76.69 96 GLU A N 1
ATOM 708 C CA . GLU A 1 96 ? 26.530 -0.796 -45.932 1.00 76.69 96 GLU A CA 1
ATOM 709 C C . GLU A 1 96 ? 26.720 -0.401 -44.456 1.00 76.69 96 GLU A C 1
ATOM 711 O O . GLU A 1 96 ? 26.211 -1.062 -43.546 1.00 76.69 96 GLU A O 1
ATOM 716 N N . ILE A 1 97 ? 27.443 0.694 -44.193 1.00 78.38 97 ILE A N 1
ATOM 717 C CA . ILE A 1 97 ? 27.642 1.201 -42.829 1.00 78.38 97 ILE A CA 1
ATOM 718 C C . ILE A 1 97 ? 26.321 1.738 -42.262 1.00 78.38 97 ILE A C 1
ATOM 720 O O . ILE A 1 97 ? 26.029 1.522 -41.084 1.00 78.38 97 ILE A O 1
ATOM 724 N N . ALA A 1 98 ? 25.512 2.423 -43.072 1.00 75.88 98 ALA A N 1
ATOM 725 C CA . ALA A 1 98 ? 24.216 2.936 -42.652 1.00 75.88 98 ALA A CA 1
ATOM 726 C C . ALA A 1 98 ? 23.233 1.801 -42.335 1.00 75.88 98 ALA A C 1
ATOM 728 O O . ALA A 1 98 ? 22.608 1.845 -41.279 1.00 75.88 98 ALA A O 1
ATOM 729 N N . GLU A 1 99 ? 23.137 0.769 -43.174 1.00 79.69 99 GLU A N 1
ATOM 730 C CA . GLU A 1 99 ? 22.301 -0.413 -42.939 1.00 79.69 99 GLU A CA 1
ATOM 731 C C . GLU A 1 99 ? 22.735 -1.163 -41.678 1.00 79.69 99 GLU A C 1
ATOM 733 O O . GLU A 1 99 ? 21.904 -1.440 -40.813 1.00 79.69 99 GLU A O 1
ATOM 738 N N . ALA A 1 100 ? 24.041 -1.394 -41.499 1.00 80.56 100 ALA A N 1
ATOM 739 C CA . ALA A 1 100 ? 24.562 -2.047 -40.300 1.00 80.56 100 ALA A CA 1
ATOM 740 C C . ALA A 1 100 ? 24.254 -1.249 -39.019 1.00 80.56 100 ALA A C 1
ATOM 742 O O . ALA A 1 100 ? 23.856 -1.823 -38.001 1.00 80.56 100 ALA A O 1
ATOM 743 N N . ILE A 1 101 ? 24.396 0.083 -39.059 1.00 81.12 101 ILE A N 1
ATOM 744 C CA . ILE A 1 101 ? 24.057 0.956 -37.927 1.00 81.12 101 ILE A CA 1
ATOM 745 C C . ILE A 1 101 ? 22.544 0.960 -37.677 1.00 81.12 101 ILE A C 1
ATOM 747 O O . ILE A 1 101 ? 22.121 0.921 -36.518 1.00 81.12 101 ILE A O 1
ATOM 751 N N . ILE A 1 102 ? 21.722 1.012 -38.728 1.00 82.06 102 ILE A N 1
ATOM 752 C CA . ILE A 1 102 ? 20.261 0.988 -38.615 1.00 82.06 102 ILE A CA 1
ATOM 753 C C . ILE A 1 102 ? 19.808 -0.328 -37.983 1.00 82.06 102 ILE A C 1
ATOM 755 O O . ILE A 1 102 ? 19.062 -0.283 -37.006 1.00 82.06 102 ILE A O 1
ATOM 759 N N . ASP A 1 103 ? 20.305 -1.474 -38.443 1.00 88.31 103 ASP A N 1
ATOM 760 C CA . ASP A 1 103 ? 19.947 -2.789 -37.904 1.00 88.31 103 ASP A CA 1
ATOM 761 C C . ASP A 1 103 ? 20.387 -2.963 -36.447 1.00 88.31 103 ASP A C 1
ATOM 763 O O . ASP A 1 103 ? 19.622 -3.468 -35.613 1.00 88.31 103 ASP A O 1
ATOM 767 N N . GLU A 1 104 ? 21.588 -2.496 -36.091 1.00 86.56 104 GLU A N 1
ATOM 768 C CA . GLU A 1 104 ? 22.069 -2.547 -34.710 1.00 86.56 104 GLU A CA 1
ATOM 769 C C . GLU A 1 104 ? 21.194 -1.681 -33.790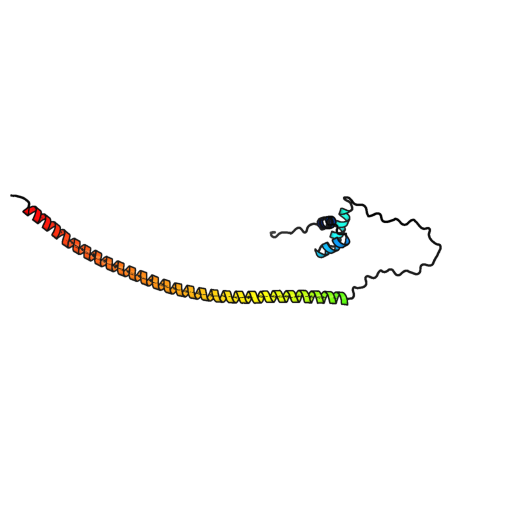 1.00 86.56 104 GLU A C 1
ATOM 771 O O . GLU A 1 104 ? 20.741 -2.127 -32.727 1.00 86.56 104 GLU A O 1
ATOM 776 N N . LYS A 1 105 ? 20.908 -0.438 -34.197 1.00 89.38 105 LYS A N 1
ATOM 777 C CA . LYS A 1 105 ? 20.070 0.487 -33.420 1.00 89.38 105 LYS A CA 1
ATOM 778 C C . LYS A 1 105 ? 18.622 0.014 -33.347 1.00 89.38 105 LYS A C 1
ATOM 780 O O . LYS A 1 105 ? 18.029 0.104 -32.273 1.00 89.38 105 LYS A O 1
ATOM 785 N N . TRP A 1 106 ? 18.077 -0.540 -34.427 1.00 91.31 106 TRP A N 1
ATOM 786 C CA . TRP A 1 106 ? 16.733 -1.113 -34.475 1.00 91.31 106 TRP A CA 1
ATOM 787 C C . TRP A 1 106 ? 16.607 -2.321 -33.546 1.00 91.31 106 TRP A C 1
ATOM 789 O O . TRP A 1 106 ? 15.679 -2.406 -32.741 1.00 91.31 106 TRP A O 1
ATOM 799 N N . THR A 1 107 ? 17.602 -3.208 -33.561 1.00 91.75 107 THR A N 1
ATOM 800 C CA . THR A 1 107 ? 17.663 -4.364 -32.659 1.00 91.75 107 THR A CA 1
ATOM 801 C C . THR A 1 107 ? 17.729 -3.933 -31.193 1.00 91.75 107 THR A C 1
ATOM 803 O O . THR A 1 107 ? 17.047 -4.507 -30.340 1.00 91.75 107 THR A O 1
ATOM 806 N N . ASN A 1 108 ? 18.529 -2.912 -30.877 1.00 91.38 108 ASN A N 1
ATOM 807 C CA . ASN A 1 108 ? 18.617 -2.372 -29.521 1.00 91.38 108 ASN A CA 1
ATOM 808 C C . ASN A 1 108 ? 17.306 -1.702 -29.083 1.00 91.38 108 ASN A C 1
ATOM 810 O O . ASN A 1 108 ? 16.851 -1.933 -27.963 1.00 91.38 108 ASN A O 1
ATOM 814 N N . LEU A 1 109 ? 16.647 -0.966 -29.982 1.00 91.50 109 LEU A N 1
ATOM 815 C CA . LEU A 1 109 ? 15.348 -0.354 -29.718 1.00 91.50 109 LEU A CA 1
ATOM 816 C C . LEU A 1 109 ? 14.274 -1.408 -29.417 1.00 91.50 109 LEU A C 1
ATOM 818 O O . LEU A 1 109 ? 13.544 -1.271 -28.438 1.00 91.50 109 LEU A O 1
ATOM 822 N N . ILE A 1 110 ? 14.205 -2.489 -30.201 1.00 92.81 110 ILE A N 1
ATOM 823 C CA . ILE A 1 110 ? 13.260 -3.590 -29.954 1.00 92.81 110 ILE A CA 1
ATOM 824 C C . ILE A 1 110 ? 13.525 -4.240 -28.594 1.00 92.81 110 ILE A C 1
ATOM 826 O O . ILE A 1 110 ? 12.583 -4.524 -27.853 1.00 92.81 110 ILE A O 1
ATOM 830 N N . LYS A 1 111 ? 14.795 -4.452 -28.227 1.00 94.88 111 LYS A N 1
ATOM 831 C CA . LYS A 1 111 ? 15.147 -4.994 -26.905 1.00 94.88 111 LYS A CA 1
ATOM 832 C C . LYS A 1 111 ? 14.640 -4.100 -25.778 1.00 94.88 111 LYS A C 1
ATOM 834 O O . LYS A 1 111 ? 14.104 -4.614 -24.799 1.00 94.88 111 LYS A O 1
ATOM 839 N N . ASP A 1 112 ? 14.791 -2.788 -25.903 1.00 94.62 112 ASP A N 1
ATOM 840 C CA . ASP A 1 112 ? 14.334 -1.855 -24.875 1.00 94.62 112 ASP A CA 1
ATOM 841 C C . ASP A 1 112 ? 12.804 -1.746 -24.830 1.00 94.62 112 ASP A C 1
ATOM 843 O O . ASP A 1 112 ? 12.233 -1.711 -23.740 1.00 94.62 112 ASP A O 1
ATOM 847 N N . ILE A 1 113 ? 12.119 -1.817 -25.976 1.00 95.31 113 ILE A N 1
ATOM 848 C CA . ILE A 1 113 ? 10.653 -1.922 -26.029 1.00 95.31 113 ILE A CA 1
ATOM 849 C C . ILE A 1 113 ? 10.177 -3.193 -25.320 1.00 95.31 113 ILE A C 1
ATOM 851 O O . ILE A 1 113 ? 9.256 -3.120 -24.509 1.00 95.31 113 ILE A O 1
ATOM 855 N N . ASN A 1 114 ? 10.824 -4.337 -25.548 1.00 95.75 114 ASN A N 1
ATOM 856 C CA . ASN A 1 114 ? 10.465 -5.583 -24.869 1.00 95.75 114 ASN A CA 1
ATOM 857 C C . ASN A 1 114 ? 10.621 -5.468 -23.346 1.00 95.75 114 ASN A C 1
ATOM 859 O O . ASN A 1 114 ? 9.720 -5.868 -22.613 1.00 95.75 114 ASN A O 1
ATOM 863 N N . LYS A 1 115 ? 11.688 -4.822 -22.853 1.00 96.38 115 LYS A N 1
ATOM 864 C CA . LYS A 1 115 ? 11.836 -4.533 -21.413 1.00 96.38 115 LYS A CA 1
ATOM 865 C C . LYS A 1 115 ? 10.715 -3.637 -20.884 1.00 96.38 115 LYS A C 1
ATOM 867 O O . LYS A 1 115 ? 10.248 -3.842 -19.767 1.00 96.38 115 LYS A O 1
ATOM 872 N N . ILE A 1 116 ? 10.280 -2.640 -21.661 1.00 95.69 116 ILE A N 1
ATOM 873 C CA . ILE A 1 116 ? 9.163 -1.762 -21.281 1.00 95.69 116 ILE A CA 1
ATOM 874 C C . ILE A 1 116 ? 7.853 -2.554 -21.227 1.00 95.69 116 ILE A C 1
ATOM 876 O O . ILE A 1 116 ? 7.063 -2.340 -20.310 1.00 95.69 116 ILE A O 1
ATOM 880 N N . VAL A 1 117 ? 7.626 -3.481 -22.161 1.00 96.00 117 VAL A N 1
ATOM 881 C CA . VAL A 1 117 ? 6.449 -4.362 -22.152 1.00 96.00 117 VAL A CA 1
ATOM 882 C C . VAL A 1 117 ? 6.461 -5.263 -20.917 1.00 96.00 117 VAL A C 1
ATOM 884 O O . VAL A 1 117 ? 5.475 -5.291 -20.184 1.00 96.00 117 VAL A O 1
ATOM 887 N N . GLU A 1 118 ? 7.583 -5.915 -20.610 1.00 96.31 118 GLU A N 1
ATOM 888 C CA . GLU A 1 118 ? 7.729 -6.729 -19.395 1.00 96.31 118 GLU A CA 1
ATOM 889 C C . GLU A 1 118 ? 7.520 -5.902 -18.120 1.00 96.31 118 GLU A C 1
ATOM 891 O O . GLU A 1 118 ? 6.847 -6.325 -17.175 1.00 96.31 118 GLU A O 1
ATOM 896 N N . TRP A 1 119 ? 8.079 -4.691 -18.080 1.00 96.75 119 TRP A N 1
ATOM 897 C CA . TRP A 1 119 ? 7.871 -3.769 -16.972 1.00 96.75 119 TRP A CA 1
ATOM 898 C C . TRP A 1 119 ? 6.398 -3.372 -16.839 1.00 96.75 119 TRP A C 1
ATOM 900 O O . TRP A 1 119 ? 5.867 -3.420 -15.728 1.00 96.75 119 TRP A O 1
ATOM 910 N N . LYS A 1 120 ? 5.720 -3.059 -17.950 1.00 96.69 120 LYS A N 1
ATOM 911 C CA . LYS A 1 120 ? 4.286 -2.753 -17.978 1.00 96.69 120 LYS A CA 1
ATOM 912 C C . LYS A 1 120 ? 3.474 -3.918 -17.421 1.00 96.69 120 LYS A C 1
ATOM 914 O O . LYS A 1 120 ? 2.658 -3.704 -16.532 1.00 96.69 120 LYS A O 1
ATOM 919 N N . GLU A 1 121 ? 3.721 -5.143 -17.877 1.00 97.44 121 GLU A N 1
ATOM 920 C CA . GLU A 1 121 ? 3.017 -6.327 -17.373 1.00 97.44 121 GLU A CA 1
ATOM 921 C C . GLU A 1 121 ? 3.237 -6.541 -15.870 1.00 97.44 121 GLU A C 1
ATOM 923 O O . GLU A 1 121 ? 2.311 -6.896 -15.139 1.00 97.44 121 GLU A O 1
ATOM 928 N N . ASN A 1 122 ? 4.456 -6.305 -15.382 1.00 97.44 122 ASN A N 1
ATOM 929 C CA . ASN A 1 122 ? 4.767 -6.411 -13.960 1.00 97.44 122 ASN A CA 1
ATOM 930 C C . ASN A 1 122 ? 4.085 -5.315 -13.129 1.00 97.44 122 ASN A C 1
ATOM 932 O O . ASN A 1 122 ? 3.636 -5.589 -12.014 1.00 97.44 122 ASN A O 1
ATOM 936 N N . VAL A 1 123 ? 3.991 -4.090 -13.651 1.00 97.56 123 VAL A N 1
ATOM 937 C CA . VAL A 1 123 ? 3.254 -2.994 -13.006 1.00 97.56 123 VAL A CA 1
ATOM 938 C C . VAL A 1 123 ? 1.756 -3.282 -13.004 1.00 97.56 123 VAL A C 1
ATOM 940 O O . VAL A 1 123 ? 1.143 -3.147 -11.951 1.00 97.56 123 VAL A O 1
ATOM 943 N N . ASP A 1 124 ? 1.185 -3.757 -14.112 1.00 97.19 124 ASP A N 1
ATOM 944 C CA . ASP A 1 124 ? -0.237 -4.115 -14.205 1.00 97.19 124 ASP A CA 1
ATOM 945 C C . ASP A 1 124 ? -0.600 -5.213 -13.190 1.00 97.19 124 ASP A C 1
ATOM 947 O O . ASP A 1 124 ? -1.594 -5.104 -12.469 1.00 97.19 124 ASP A O 1
ATOM 951 N N . LYS A 1 125 ? 0.254 -6.236 -13.045 1.00 97.38 125 LYS A N 1
ATOM 952 C CA . LYS A 1 125 ? 0.090 -7.279 -12.017 1.00 97.38 125 LYS A CA 1
ATOM 953 C C . LYS A 1 125 ? 0.137 -6.700 -10.603 1.00 97.38 125 LYS A C 1
ATOM 955 O O . LYS A 1 125 ? -0.739 -7.001 -9.795 1.00 97.38 125 LYS A O 1
ATOM 960 N N . LYS A 1 126 ? 1.132 -5.860 -10.293 1.00 96.19 126 LYS A N 1
ATOM 961 C CA . LYS A 1 126 ? 1.246 -5.217 -8.970 1.00 96.19 126 LYS A CA 1
ATOM 962 C C . LYS A 1 126 ? 0.051 -4.317 -8.674 1.00 96.19 126 LYS A C 1
ATOM 964 O O . LYS A 1 126 ? -0.454 -4.345 -7.559 1.00 96.19 126 LYS A O 1
ATOM 969 N N . LEU A 1 127 ? -0.419 -3.561 -9.663 1.00 96.56 127 LEU A N 1
ATOM 970 C CA . LEU A 1 127 ? -1.582 -2.691 -9.531 1.00 96.56 127 LEU A CA 1
ATOM 971 C C . LEU A 1 127 ? -2.843 -3.505 -9.224 1.00 96.56 127 LEU A C 1
ATOM 973 O O . LEU A 1 127 ? -3.599 -3.139 -8.331 1.00 96.56 127 LEU A O 1
ATOM 977 N N . SER A 1 128 ? -3.029 -4.640 -9.903 1.00 96.94 128 SER A N 1
ATOM 978 C CA . SER A 1 128 ? -4.146 -5.547 -9.624 1.00 96.94 128 SER A CA 1
ATOM 979 C C . SER A 1 128 ? -4.095 -6.126 -8.208 1.00 96.94 128 SER A C 1
ATOM 981 O O . SER A 1 128 ? -5.139 -6.254 -7.574 1.00 96.94 128 SER A O 1
ATOM 983 N N . VAL A 1 129 ? -2.907 -6.481 -7.707 1.00 97.00 129 VAL A N 1
ATOM 984 C CA . VAL A 1 129 ? -2.743 -6.972 -6.328 1.00 97.00 129 VAL A CA 1
ATOM 985 C C . VAL A 1 129 ? -3.061 -5.865 -5.324 1.00 97.00 129 VAL A C 1
ATOM 987 O O . VAL A 1 129 ? -3.813 -6.102 -4.387 1.00 97.00 129 VAL A O 1
ATOM 990 N N . ILE A 1 130 ? -2.560 -4.649 -5.553 1.00 97.06 130 ILE A N 1
ATOM 991 C CA . ILE A 1 130 ? -2.832 -3.489 -4.692 1.00 97.06 130 ILE A CA 1
ATOM 992 C C . ILE A 1 130 ? -4.333 -3.173 -4.647 1.00 97.06 130 ILE A C 1
ATOM 994 O O . ILE A 1 130 ? -4.863 -2.906 -3.573 1.00 97.06 130 ILE A O 1
ATOM 998 N N . ASP A 1 131 ? -5.035 -3.221 -5.782 1.00 96.69 131 ASP A N 1
ATOM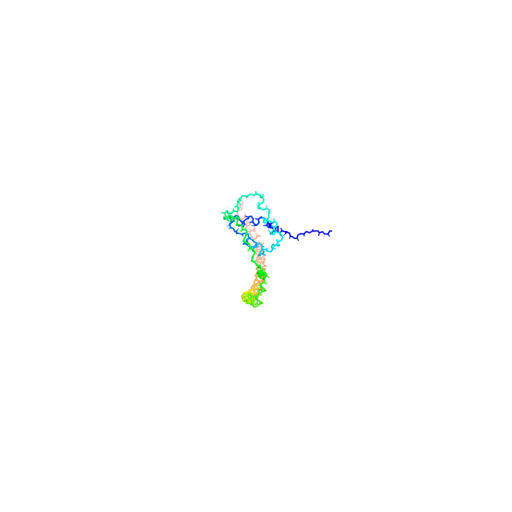 999 C CA . ASP A 1 131 ? -6.486 -2.995 -5.819 1.00 96.69 131 ASP A CA 1
ATOM 1000 C C . ASP A 1 131 ? -7.241 -4.031 -4.971 1.00 96.69 131 ASP A C 1
ATOM 1002 O O . ASP A 1 131 ? -8.153 -3.681 -4.218 1.00 96.69 131 ASP A O 1
ATOM 1006 N N . GLN A 1 132 ? -6.819 -5.297 -5.031 1.00 97.19 132 GLN A N 1
ATOM 1007 C CA . GLN A 1 132 ? -7.394 -6.351 -4.200 1.00 97.19 132 GLN A CA 1
ATOM 1008 C C . GLN A 1 132 ? -7.083 -6.137 -2.714 1.00 97.19 132 GLN A C 1
ATOM 1010 O O . GLN A 1 132 ? -7.991 -6.196 -1.890 1.00 97.19 132 GLN A O 1
ATOM 1015 N N . GLU A 1 133 ? -5.837 -5.822 -2.359 1.00 97.25 133 GLU A N 1
ATOM 1016 C CA . GLU A 1 133 ? -5.459 -5.548 -0.969 1.00 97.25 133 GLU A CA 1
ATOM 1017 C C . GLU A 1 133 ? -6.227 -4.352 -0.390 1.00 97.25 133 GLU A C 1
ATOM 1019 O O . GLU A 1 133 ? -6.662 -4.396 0.759 1.00 97.25 133 GLU A O 1
ATOM 1024 N N . ILE A 1 134 ? -6.464 -3.298 -1.179 1.00 97.44 134 ILE A N 1
ATOM 1025 C CA . ILE A 1 134 ? -7.273 -2.146 -0.758 1.00 97.44 134 ILE A CA 1
ATOM 1026 C C . ILE A 1 134 ? -8.725 -2.562 -0.487 1.00 97.44 134 ILE A C 1
ATOM 1028 O O . ILE A 1 134 ? -9.310 -2.114 0.505 1.00 97.44 134 ILE A O 1
ATOM 1032 N N . LYS A 1 135 ? -9.311 -3.421 -1.330 1.00 97.44 135 LYS A N 1
ATOM 1033 C CA . LYS A 1 135 ? -10.659 -3.968 -1.100 1.00 97.44 135 LYS A CA 1
ATOM 1034 C C . LYS A 1 135 ? -10.706 -4.788 0.185 1.00 97.44 135 LYS A C 1
ATOM 1036 O O . LYS A 1 135 ? -11.551 -4.517 1.035 1.00 97.44 135 LYS A O 1
ATOM 1041 N N . ASP A 1 136 ? -9.753 -5.691 0.382 1.00 97.31 136 ASP A N 1
ATOM 1042 C CA . ASP A 1 136 ? -9.669 -6.522 1.584 1.00 97.31 136 ASP A CA 1
ATOM 1043 C C . ASP A 1 136 ? -9.483 -5.674 2.855 1.00 97.31 136 ASP A C 1
ATOM 1045 O O . ASP A 1 136 ? -10.098 -5.938 3.892 1.00 97.31 136 ASP A O 1
ATOM 1049 N N . VAL A 1 137 ? -8.653 -4.625 2.798 1.00 97.56 137 VAL A N 1
ATOM 1050 C CA . VAL A 1 137 ? -8.467 -3.674 3.907 1.00 97.56 137 VAL A CA 1
ATOM 1051 C C . VAL A 1 137 ? -9.769 -2.944 4.213 1.00 97.56 137 VAL A C 1
ATOM 1053 O O . VAL A 1 137 ? -10.122 -2.799 5.385 1.00 97.56 137 VAL A O 1
ATOM 1056 N N . LYS A 1 138 ? -10.508 -2.517 3.186 1.00 96.88 138 LYS A N 1
ATOM 1057 C CA . LYS A 1 138 ? -11.806 -1.863 3.359 1.00 96.88 138 LYS A CA 1
ATOM 1058 C C . LYS A 1 138 ? -12.817 -2.796 4.028 1.00 96.88 138 LYS A C 1
ATOM 1060 O O . LYS A 1 138 ? -13.461 -2.389 4.991 1.00 96.88 138 LYS A O 1
ATOM 1065 N N . GLU A 1 139 ? -12.908 -4.047 3.589 1.00 97.38 139 GLU A N 1
ATOM 1066 C CA . GLU A 1 139 ? -13.802 -5.042 4.195 1.00 97.38 139 GLU A CA 1
ATOM 1067 C C . GLU A 1 139 ? -13.445 -5.316 5.662 1.00 97.38 139 GLU A C 1
ATOM 1069 O O . GLU A 1 139 ? -14.312 -5.310 6.540 1.00 97.38 139 GLU A O 1
ATOM 1074 N N . ARG A 1 140 ? -12.151 -5.489 5.964 1.00 96.62 140 ARG A N 1
ATOM 1075 C CA . ARG A 1 140 ? -11.662 -5.656 7.343 1.00 96.62 140 ARG A CA 1
ATOM 1076 C C . ARG A 1 140 ? -11.955 -4.430 8.202 1.00 96.62 140 ARG A C 1
ATOM 1078 O O . ARG A 1 140 ? -12.317 -4.585 9.367 1.00 96.62 140 ARG A O 1
ATOM 1085 N N . PHE A 1 141 ? -11.817 -3.228 7.646 1.00 97.06 141 PHE A N 1
ATOM 1086 C CA . PHE A 1 141 ? -12.140 -1.983 8.335 1.00 97.06 141 PHE A CA 1
ATOM 1087 C C . PHE A 1 141 ? -13.636 -1.881 8.641 1.00 97.06 141 PHE A C 1
ATOM 1089 O O . PHE A 1 141 ? -14.000 -1.556 9.768 1.00 97.06 141 PHE A O 1
ATOM 1096 N N . GLU A 1 142 ? -14.510 -2.211 7.690 1.00 96.44 142 GLU A N 1
ATOM 1097 C CA . GLU A 1 142 ? -15.961 -2.227 7.909 1.00 96.44 142 GLU A CA 1
ATOM 1098 C C . GLU A 1 142 ? -16.362 -3.255 8.978 1.00 96.44 142 GLU A C 1
ATOM 1100 O O . GLU A 1 142 ? -17.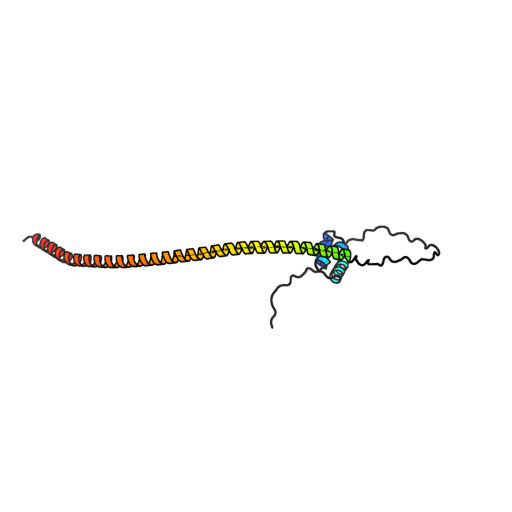151 -2.945 9.877 1.00 96.44 142 GLU A O 1
ATOM 1105 N N . ALA A 1 143 ? -15.766 -4.451 8.946 1.00 95.75 143 ALA A N 1
ATOM 1106 C CA . ALA A 1 143 ? -15.974 -5.477 9.964 1.00 95.75 143 ALA A CA 1
ATOM 1107 C C . ALA A 1 143 ? -15.494 -5.019 11.352 1.00 95.75 143 ALA A C 1
ATOM 1109 O O . ALA A 1 143 ? -16.208 -5.192 12.343 1.00 95.75 143 ALA A O 1
ATOM 1110 N N . LEU A 1 144 ? -14.315 -4.394 11.427 1.00 95.75 144 LEU A N 1
ATOM 1111 C CA . LEU A 1 144 ? -13.763 -3.852 12.667 1.00 95.75 144 LEU A CA 1
ATOM 1112 C C . LEU A 1 144 ? -14.614 -2.699 13.202 1.00 95.75 144 LEU A C 1
ATOM 1114 O O . LEU A 1 144 ? -14.919 -2.674 14.390 1.00 95.75 144 LEU A O 1
ATOM 1118 N N . HIS A 1 145 ? -15.051 -1.785 12.338 1.00 94.31 145 HIS A N 1
ATOM 1119 C CA . HIS A 1 145 ? -15.918 -0.675 12.715 1.00 94.31 145 HIS A CA 1
ATOM 1120 C C . HIS A 1 145 ? -17.249 -1.186 13.277 1.00 94.31 145 HIS A C 1
ATOM 1122 O O . HIS A 1 145 ? -17.678 -0.745 14.342 1.00 94.31 145 HIS A O 1
ATOM 1128 N N . LYS A 1 146 ? -17.861 -2.189 12.634 1.00 95.12 146 LYS A N 1
ATOM 1129 C CA . LYS A 1 146 ? -19.079 -2.839 13.135 1.00 95.12 146 LYS A CA 1
ATOM 1130 C C . LYS A 1 146 ? -18.849 -3.541 14.477 1.00 95.12 146 LYS A C 1
ATOM 1132 O O . LYS A 1 146 ? -19.671 -3.404 15.382 1.00 95.12 146 LYS A O 1
ATOM 1137 N N . GLY A 1 147 ? -17.742 -4.272 14.617 1.00 94.75 147 GLY A N 1
ATOM 1138 C CA . GLY A 1 147 ? -17.372 -4.949 15.862 1.00 94.75 147 GLY A CA 1
ATOM 1139 C C . GLY A 1 147 ? -17.119 -3.972 17.012 1.00 94.75 147 GLY A C 1
ATOM 1140 O O . GLY A 1 147 ? -17.597 -4.192 18.123 1.00 94.75 147 GLY A O 1
ATOM 1141 N N . LEU A 1 148 ? -16.436 -2.860 16.734 1.00 94.12 148 LEU A N 1
ATOM 1142 C CA . LEU A 1 148 ? -16.181 -1.793 17.697 1.00 94.12 148 LEU A CA 1
ATOM 1143 C C . LEU A 1 148 ? -17.483 -1.122 18.138 1.00 94.12 148 LEU A C 1
ATOM 1145 O O . LEU A 1 148 ? -17.686 -0.924 19.331 1.00 94.12 148 LEU A O 1
ATOM 1149 N N . LEU A 1 149 ? -18.389 -0.828 17.203 1.00 94.12 149 LEU A N 1
ATOM 1150 C CA . LEU A 1 149 ? -19.691 -0.238 17.519 1.00 94.12 149 LEU A CA 1
ATOM 1151 C C . LEU A 1 149 ? -20.540 -1.186 18.382 1.00 94.12 149 LEU A C 1
ATOM 1153 O O . LEU A 1 149 ? -21.172 -0.753 19.342 1.00 94.12 149 LEU A O 1
ATOM 1157 N N . GLY A 1 150 ? -20.489 -2.491 18.094 1.00 94.06 150 GLY A N 1
ATOM 1158 C CA . GLY A 1 150 ? -21.094 -3.528 18.932 1.00 94.06 150 GLY A CA 1
ATOM 1159 C C . GLY A 1 150 ? -20.514 -3.547 20.346 1.00 94.06 150 GLY A C 1
ATOM 1160 O O . GLY A 1 150 ? -21.267 -3.497 21.314 1.00 94.06 150 GLY A O 1
ATOM 1161 N N . LYS A 1 151 ? -19.181 -3.525 20.473 1.00 93.31 151 LYS A N 1
ATOM 1162 C CA . LYS A 1 151 ? -18.511 -3.450 21.777 1.00 93.31 151 LYS A CA 1
ATOM 1163 C C . LYS A 1 151 ? -18.885 -2.186 22.539 1.00 93.31 151 LYS A C 1
ATOM 1165 O O . LYS A 1 151 ? -19.203 -2.282 23.714 1.00 93.31 151 LYS A O 1
ATOM 1170 N N . ILE A 1 152 ? -18.898 -1.022 21.895 1.00 93.75 152 ILE A N 1
ATOM 1171 C CA . ILE A 1 152 ? -19.299 0.242 22.530 1.00 93.75 152 ILE A CA 1
ATOM 1172 C C . ILE A 1 152 ? -20.739 0.157 23.053 1.00 93.75 152 ILE A C 1
ATOM 1174 O O . ILE A 1 152 ? -20.991 0.570 24.180 1.00 93.75 152 ILE A O 1
ATOM 1178 N N . ASN A 1 153 ? -21.662 -0.431 22.286 1.00 92.81 153 ASN A N 1
ATOM 1179 C CA . ASN A 1 153 ? -23.042 -0.629 22.733 1.00 92.81 153 ASN A CA 1
ATOM 1180 C C . ASN A 1 153 ? -23.140 -1.602 23.923 1.00 92.81 153 ASN A C 1
ATOM 1182 O O . ASN A 1 153 ? -23.886 -1.338 24.864 1.00 92.81 153 ASN A O 1
ATOM 1186 N N . GLU A 1 154 ? -22.373 -2.699 23.918 1.00 93.12 154 GLU A N 1
ATOM 1187 C CA . GLU A 1 154 ? -22.265 -3.604 25.074 1.00 93.12 154 GLU A CA 1
ATOM 1188 C C . GLU A 1 154 ? -21.714 -2.870 26.306 1.00 93.12 154 GLU A C 1
ATOM 1190 O O . GLU A 1 154 ? -22.253 -3.013 27.401 1.00 93.12 154 GLU A O 1
ATOM 1195 N N . TYR A 1 155 ? -20.672 -2.048 26.136 1.00 93.06 155 TYR A N 1
ATOM 1196 C CA . TYR A 1 155 ? -20.110 -1.228 27.211 1.00 93.06 155 TYR A CA 1
ATOM 1197 C C . TYR A 1 155 ? -21.131 -0.226 27.765 1.00 93.06 155 TYR A C 1
ATOM 1199 O O . TYR A 1 155 ? -21.254 -0.116 28.983 1.00 93.06 155 TYR A O 1
ATOM 1207 N N . ASP A 1 156 ? -21.885 0.469 26.909 1.00 94.38 156 ASP A N 1
ATOM 1208 C CA . ASP A 1 156 ? -22.934 1.405 27.335 1.00 94.38 156 ASP A CA 1
ATOM 1209 C C . ASP A 1 156 ? -24.044 0.696 28.128 1.00 94.38 156 ASP A C 1
ATOM 1211 O O . ASP A 1 156 ? -24.459 1.182 29.183 1.00 94.38 156 ASP A O 1
ATOM 1215 N N . SER A 1 157 ? -24.477 -0.489 27.680 1.00 94.38 157 SER A N 1
ATOM 1216 C CA . SER A 1 157 ? -25.452 -1.305 28.417 1.00 94.38 157 SER A CA 1
ATOM 1217 C C . SER A 1 157 ? -24.908 -1.740 29.775 1.00 94.38 157 SER A C 1
ATOM 1219 O O . SER A 1 157 ? -25.550 -1.506 30.796 1.00 94.38 157 SER A O 1
ATOM 1221 N N . ASN A 1 158 ? -23.693 -2.292 29.812 1.00 94.19 158 ASN A N 1
ATOM 1222 C CA . ASN A 1 158 ? -23.078 -2.755 31.053 1.00 94.19 158 ASN A CA 1
ATOM 1223 C C . ASN A 1 158 ? -22.901 -1.611 32.063 1.00 94.19 158 ASN A C 1
ATOM 1225 O O . ASN A 1 158 ? -23.134 -1.793 33.253 1.00 94.19 158 ASN A O 1
ATOM 1229 N N . ILE A 1 159 ? -22.526 -0.410 31.608 1.00 93.38 159 ILE A N 1
ATOM 1230 C CA . ILE A 1 159 ? -22.411 0.769 32.479 1.00 93.38 159 ILE A CA 1
ATOM 1231 C C . ILE A 1 159 ? -23.782 1.185 33.029 1.00 93.38 159 ILE A C 1
ATOM 1233 O O . ILE A 1 159 ? -23.885 1.553 34.203 1.00 93.38 159 ILE A O 1
ATOM 1237 N N . LYS A 1 160 ? -24.847 1.113 32.220 1.00 94.94 160 LYS A N 1
ATOM 1238 C CA . LYS A 1 160 ? -26.218 1.376 32.688 1.00 94.94 160 LYS A CA 1
ATOM 1239 C C . LYS A 1 160 ? -26.657 0.363 33.740 1.00 94.94 160 LYS A C 1
ATOM 1241 O O . LYS A 1 160 ? -27.187 0.782 34.770 1.00 94.94 160 LYS A O 1
ATOM 1246 N N . ASP A 1 161 ? -26.395 -0.920 33.514 1.00 95.00 161 ASP A N 1
ATOM 1247 C CA . ASP A 1 161 ? -26.747 -2.000 34.439 1.00 95.00 161 ASP A CA 1
ATOM 1248 C C . ASP A 1 161 ? -26.004 -1.853 35.770 1.00 95.00 161 ASP A C 1
ATOM 1250 O O . ASP A 1 161 ? -26.629 -1.836 36.832 1.00 95.00 161 ASP A O 1
ATOM 1254 N N . VAL A 1 162 ? -24.695 -1.590 35.723 1.00 94.31 162 VAL A N 1
ATOM 1255 C CA . VAL A 1 162 ? -23.900 -1.250 36.914 1.00 94.31 162 VAL A CA 1
ATOM 1256 C C . VAL A 1 162 ? -24.478 -0.022 37.627 1.00 94.31 162 VAL A C 1
ATOM 1258 O O . VAL A 1 162 ? -24.561 0.006 38.852 1.00 94.31 162 VAL A O 1
ATOM 1261 N N . GLY A 1 163 ? -24.952 0.989 36.895 1.00 93.75 163 GLY A N 1
ATOM 1262 C CA . GLY A 1 163 ? -25.636 2.144 37.481 1.00 93.75 163 GLY A CA 1
ATOM 1263 C C . GLY A 1 163 ? -26.935 1.785 38.218 1.00 93.75 163 GLY A C 1
ATOM 1264 O O . GLY A 1 163 ? -27.249 2.389 39.249 1.00 93.75 163 GLY A O 1
ATOM 1265 N N . VAL A 1 164 ? -27.691 0.799 37.725 1.00 95.38 164 VAL A N 1
ATOM 1266 C CA . VAL A 1 164 ? -28.889 0.273 38.400 1.00 95.38 164 VAL A CA 1
ATOM 1267 C C . VAL A 1 164 ? -28.503 -0.494 39.663 1.00 95.38 164 VAL A C 1
ATOM 1269 O O . VAL A 1 164 ? -29.102 -0.259 40.716 1.00 95.38 164 VAL A O 1
ATOM 1272 N N . GLU A 1 165 ? -27.488 -1.354 39.591 1.00 93.81 165 GLU A N 1
ATOM 1273 C CA . GLU A 1 165 ? -26.985 -2.103 40.746 1.00 93.81 165 GLU A CA 1
ATOM 1274 C C . GLU A 1 165 ? -26.443 -1.179 41.838 1.00 93.81 165 GLU A C 1
ATOM 1276 O O . GLU A 1 165 ? -26.798 -1.335 43.006 1.00 93.81 165 GLU A O 1
ATOM 1281 N N . ILE A 1 166 ? -25.671 -0.152 41.472 1.00 94.88 166 ILE A N 1
ATOM 1282 C CA . ILE A 1 166 ? -25.166 0.854 42.415 1.00 94.88 166 ILE A CA 1
ATOM 1283 C C . ILE A 1 166 ? -26.328 1.581 43.099 1.00 94.88 166 ILE A C 1
ATOM 1285 O O . ILE A 1 166 ? -26.304 1.747 44.317 1.00 94.88 166 ILE A O 1
ATOM 1289 N N . LYS A 1 167 ? -27.385 1.956 42.366 1.00 94.50 167 LYS A N 1
ATOM 1290 C CA . LYS A 1 167 ? -28.590 2.565 42.963 1.00 94.50 167 LYS A CA 1
ATOM 1291 C C . LYS A 1 167 ? -29.339 1.608 43.888 1.00 94.50 167 LYS A C 1
ATOM 1293 O O . LYS A 1 167 ? -29.903 2.029 44.898 1.00 94.50 167 LYS A O 1
ATOM 1298 N N . ALA A 1 168 ? -29.400 0.323 43.548 1.00 95.12 168 ALA A N 1
ATOM 1299 C CA . ALA A 1 168 ? -30.000 -0.682 44.417 1.00 95.12 168 ALA A CA 1
ATOM 1300 C C . ALA A 1 168 ? -29.181 -0.838 45.706 1.00 95.12 168 ALA A C 1
ATOM 1302 O O . ALA A 1 168 ? -29.750 -0.826 46.798 1.00 95.12 168 ALA A O 1
ATOM 1303 N N . MET A 1 169 ? -27.855 -0.891 45.585 1.00 92.19 169 MET A N 1
ATOM 1304 C CA . MET A 1 169 ? -26.932 -0.937 46.712 1.00 92.19 169 MET A CA 1
ATOM 1305 C C . MET A 1 169 ? -27.043 0.321 47.582 1.00 92.19 169 MET A C 1
ATOM 1307 O O . MET A 1 169 ? -27.115 0.204 48.801 1.00 92.19 169 MET A O 1
ATOM 1311 N N . GLU A 1 170 ? -27.163 1.509 46.984 1.00 93.31 170 GLU A N 1
ATOM 1312 C CA . GLU A 1 170 ? -27.427 2.766 47.695 1.00 93.31 170 GLU A CA 1
ATOM 1313 C C . GLU A 1 170 ? -28.706 2.667 48.537 1.00 93.31 170 GLU A C 1
ATOM 1315 O O . GLU A 1 170 ? -28.689 2.968 49.730 1.00 93.31 170 GLU A O 1
ATOM 1320 N N . LYS A 1 171 ? -29.808 2.168 47.962 1.00 93.62 171 LYS A N 1
ATOM 1321 C CA . LYS A 1 171 ? -31.064 1.952 48.701 1.00 93.62 171 LYS A CA 1
ATOM 1322 C C . LYS A 1 171 ? -30.916 0.933 49.828 1.00 93.62 171 LYS A C 1
ATOM 1324 O O . LYS A 1 171 ? -31.545 1.090 50.874 1.00 93.62 171 LYS A O 1
ATOM 1329 N N . VAL A 1 172 ? -30.121 -0.120 49.631 1.00 92.00 172 VAL A N 1
ATOM 1330 C CA . VAL A 1 172 ? -29.816 -1.090 50.693 1.00 92.00 172 VAL A CA 1
ATOM 1331 C C . VAL A 1 172 ? -29.032 -0.404 51.808 1.00 92.00 172 VAL A C 1
ATOM 1333 O O . VAL A 1 172 ? -29.440 -0.503 52.961 1.00 92.00 172 VAL A O 1
ATOM 1336 N N . PHE A 1 173 ? -27.992 0.370 51.493 1.00 91.75 173 PHE A N 1
ATOM 1337 C CA . PHE A 1 173 ? -27.252 1.154 52.484 1.00 91.75 173 PHE A CA 1
ATOM 1338 C C . PHE A 1 173 ? -28.151 2.142 53.234 1.00 91.75 173 PHE A C 1
ATOM 1340 O O . PHE A 1 173 ? -28.100 2.190 54.462 1.00 91.75 173 PHE A O 1
ATOM 1347 N N . GLN A 1 174 ? -29.033 2.863 52.536 1.00 95.00 174 GLN A N 1
ATOM 1348 C CA . GLN A 1 174 ? -30.012 3.768 53.152 1.00 95.00 174 GLN A CA 1
ATOM 1349 C C . GLN A 1 174 ? -30.951 3.050 54.130 1.00 95.00 174 GLN A C 1
ATOM 1351 O O . GLN A 1 174 ? -31.364 3.649 55.118 1.00 95.00 174 GLN A O 1
ATOM 1356 N N . LYS A 1 175 ? -31.290 1.778 53.884 1.00 92.25 175 LYS A N 1
ATOM 1357 C CA . LYS A 1 175 ? -32.106 0.966 54.801 1.00 92.25 175 LYS A CA 1
ATOM 1358 C C . LYS A 1 175 ? -31.296 0.377 55.953 1.00 92.25 175 LYS A C 1
ATOM 1360 O O . LYS A 1 175 ? -31.802 0.305 57.067 1.00 92.25 175 LYS A O 1
ATOM 1365 N N . VAL A 1 176 ? -30.057 -0.042 55.698 1.00 93.38 176 VAL A N 1
ATOM 1366 C CA . VAL A 1 176 ? -29.203 -0.697 56.696 1.00 93.38 176 VAL A CA 1
ATOM 1367 C C . VAL A 1 176 ? -28.646 0.309 57.698 1.00 93.38 176 VAL A C 1
ATOM 1369 O O . VAL A 1 176 ? -28.623 -0.006 58.883 1.00 93.38 176 VAL A O 1
ATOM 1372 N N . LEU A 1 177 ? -28.248 1.513 57.267 1.00 93.75 177 LEU A N 1
ATOM 1373 C CA . LEU A 1 177 ? -27.673 2.536 58.151 1.00 93.75 177 LEU A CA 1
ATOM 1374 C C . LEU A 1 177 ? -28.577 2.845 59.366 1.00 93.75 177 LEU A C 1
ATOM 1376 O O . LEU A 1 177 ? -28.096 2.700 60.490 1.00 93.75 177 LEU A O 1
ATOM 1380 N N . PRO A 1 178 ? -29.880 3.162 59.206 1.00 92.19 178 PRO A N 1
ATOM 1381 C CA . PRO A 1 178 ? -30.782 3.384 60.335 1.00 92.19 178 PRO A CA 1
ATOM 1382 C C . PRO A 1 178 ? -30.937 2.159 61.235 1.00 92.19 178 PRO A C 1
ATOM 1384 O O . PRO A 1 178 ? -30.919 2.300 62.453 1.00 92.19 178 PRO A O 1
ATOM 1387 N N . THR A 1 179 ? -31.063 0.955 60.662 1.00 89.06 179 THR A N 1
ATOM 1388 C CA . THR A 1 179 ? -31.185 -0.289 61.439 1.00 89.06 179 THR A CA 1
ATOM 1389 C C . THR A 1 179 ? -29.927 -0.554 62.262 1.00 89.06 179 THR A C 1
ATOM 1391 O O . THR A 1 179 ? -30.019 -0.954 63.421 1.00 89.06 179 THR A O 1
ATOM 1394 N N . PHE A 1 180 ? -28.750 -0.292 61.695 1.00 87.44 180 PHE A N 1
ATOM 1395 C CA . PHE A 1 180 ? -27.477 -0.426 62.393 1.00 87.44 180 PHE A CA 1
ATOM 1396 C C . PHE A 1 180 ? -27.369 0.585 63.538 1.00 87.44 180 PHE A C 1
ATOM 1398 O O . PHE A 1 180 ? -27.061 0.199 64.664 1.00 87.44 180 PHE A O 1
ATOM 1405 N N . THR A 1 181 ? -27.704 1.856 63.289 1.00 90.88 181 THR A N 1
ATOM 1406 C CA . THR A 1 181 ? -27.745 2.903 64.321 1.00 90.88 181 THR A CA 1
ATOM 1407 C C . THR A 1 181 ? -28.751 2.575 65.426 1.00 90.88 181 THR A C 1
ATOM 1409 O O . THR A 1 181 ? -28.423 2.694 66.604 1.00 90.88 181 THR A O 1
ATOM 1412 N N . GLU A 1 182 ? -29.954 2.101 65.089 1.00 89.81 182 GLU A N 1
ATOM 1413 C CA . GLU A 1 182 ? -30.943 1.654 66.077 1.00 89.81 182 GLU A CA 1
ATOM 1414 C C . GLU A 1 182 ? -30.427 0.496 66.931 1.00 89.81 182 GLU A C 1
ATOM 1416 O O . GLU A 1 182 ? -30.609 0.508 68.148 1.00 89.81 182 GLU A O 1
ATOM 1421 N N . ASN A 1 183 ? -29.801 -0.506 66.312 1.00 88.06 183 ASN A N 1
ATOM 1422 C CA . ASN A 1 183 ? -29.287 -1.678 67.015 1.00 88.06 183 ASN A CA 1
ATOM 1423 C C . ASN A 1 183 ? -28.136 -1.310 67.957 1.00 88.06 183 ASN A C 1
ATOM 1425 O O . ASN A 1 183 ? -28.129 -1.765 69.100 1.00 88.06 183 ASN A O 1
ATOM 1429 N N . VAL A 1 184 ? -27.220 -0.437 67.525 1.00 89.94 184 VAL A N 1
ATOM 1430 C CA . VAL A 1 184 ? -26.141 0.092 68.376 1.00 89.94 184 VAL A CA 1
ATOM 1431 C C . VAL A 1 184 ? -26.714 0.907 69.539 1.00 89.94 184 VAL A C 1
ATOM 1433 O O . VAL A 1 184 ? -26.338 0.668 70.682 1.00 89.94 184 VAL A O 1
ATOM 1436 N N . ASN A 1 185 ? -27.693 1.784 69.292 1.00 85.62 185 ASN A N 1
ATOM 1437 C CA . ASN A 1 185 ? -28.354 2.562 70.348 1.00 85.62 185 ASN A CA 1
ATOM 1438 C C . ASN A 1 185 ? -29.111 1.668 71.350 1.00 85.62 185 ASN A C 1
ATOM 1440 O O . ASN A 1 185 ? -29.130 1.942 72.553 1.00 85.62 185 ASN A O 1
ATOM 1444 N N . LYS A 1 186 ? -29.745 0.584 70.876 1.00 85.25 186 LYS A N 1
ATOM 1445 C CA . LYS A 1 186 ? -30.387 -0.429 71.733 1.00 85.25 186 LYS A CA 1
ATOM 1446 C C . LYS A 1 186 ? -29.346 -1.171 72.575 1.00 85.25 186 LYS A C 1
ATOM 1448 O O . LYS A 1 186 ? -29.554 -1.314 73.776 1.00 85.25 186 LYS A O 1
ATOM 1453 N N . MET A 1 187 ? -28.224 -1.587 71.984 1.00 81.25 187 MET A N 1
ATOM 1454 C CA . MET A 1 187 ? -27.105 -2.203 72.709 1.00 81.25 187 MET A CA 1
ATOM 1455 C C . MET A 1 187 ? -26.509 -1.265 73.764 1.00 81.25 187 MET A C 1
ATOM 1457 O O . MET A 1 187 ? -26.317 -1.692 74.898 1.00 81.25 187 MET A O 1
ATOM 1461 N N . GLU A 1 188 ? -26.293 0.014 73.444 1.00 83.00 188 GLU A N 1
ATOM 1462 C CA . GLU A 1 188 ? -25.816 1.017 74.406 1.00 83.00 188 GLU A CA 1
ATOM 1463 C C . GLU A 1 188 ? -26.782 1.161 75.595 1.00 83.00 188 GLU A C 1
ATOM 1465 O O . GLU A 1 188 ? -26.353 1.223 76.746 1.00 83.00 188 GLU A O 1
ATOM 1470 N N . ARG A 1 189 ? -28.098 1.156 75.343 1.00 82.12 189 ARG A N 1
ATOM 1471 C CA . ARG A 1 189 ? -29.118 1.203 76.404 1.00 82.12 189 ARG A CA 1
ATOM 1472 C C . ARG A 1 189 ? -29.137 -0.038 77.292 1.00 82.12 189 ARG A C 1
ATOM 1474 O O . ARG A 1 189 ? -29.394 0.103 78.480 1.00 82.12 189 ARG A O 1
ATOM 1481 N N . ILE A 1 190 ? -28.896 -1.225 76.735 1.00 82.56 190 ILE A N 1
ATOM 1482 C CA . ILE A 1 190 ? -28.838 -2.479 77.506 1.00 82.56 190 ILE A CA 1
ATOM 1483 C C . ILE A 1 190 ? -27.545 -2.546 78.334 1.00 82.56 190 ILE A C 1
ATOM 1485 O O . ILE A 1 190 ? -27.544 -3.103 79.428 1.00 82.56 190 ILE A O 1
ATOM 1489 N N . LEU A 1 191 ? -26.455 -1.965 77.826 1.00 74.50 191 LEU A N 1
ATOM 1490 C CA . LEU A 1 191 ? -25.147 -1.957 78.481 1.00 74.50 191 LEU A CA 1
ATOM 1491 C C . LEU A 1 191 ? -24.962 -0.825 79.496 1.00 74.50 191 LEU A C 1
ATOM 1493 O O . LEU A 1 191 ? -24.018 -0.893 80.280 1.00 74.50 191 LEU A O 1
ATOM 1497 N N . LYS A 1 192 ? -25.828 0.197 79.521 1.00 62.97 192 LYS A N 1
ATOM 1498 C CA . LYS A 1 192 ? -25.810 1.215 80.580 1.00 62.97 192 LYS A CA 1
ATOM 1499 C C . LYS A 1 192 ? -26.350 0.611 81.886 1.00 62.97 192 LYS A C 1
ATOM 1501 O O . LYS A 1 192 ? -27.544 0.307 81.953 1.00 62.97 192 LYS A O 1
ATOM 1506 N N . PRO A 1 193 ? -25.507 0.429 82.921 1.00 60.69 193 PRO A N 1
ATOM 1507 C CA . PRO A 1 193 ? -25.974 -0.042 84.217 1.00 60.69 193 PRO A CA 1
ATOM 1508 C C . PRO A 1 193 ? -26.848 1.038 84.874 1.00 60.69 193 PRO A C 1
ATOM 1510 O O . PRO A 1 193 ? -26.638 2.231 84.644 1.00 60.69 193 PRO A O 1
ATOM 1513 N N . LYS A 1 194 ? -27.848 0.598 85.648 1.00 49.69 194 LYS A N 1
ATOM 1514 C CA . LYS A 1 194 ? -28.653 1.470 86.517 1.00 49.69 194 LYS A CA 1
ATOM 1515 C C . LYS A 1 194 ? -27.790 2.179 87.553 1.00 49.69 194 LYS A C 1
ATOM 1517 O O . LYS A 1 194 ? -26.855 1.523 88.063 1.00 49.69 194 LYS A O 1
#